Protein AF-A0A074IS77-F1 (afdb_monomer_lite)

Secondary structure (DSSP, 8-state):
-TTSTTEEEETTEEEEEE--S-TTS-----EEEEEETTEEEEE----TT-TTS-GGG----SS-TT-B-TTTSSS-TT-EEEEEEEETTSPPS-SSHHHHHHHHHHHH----BBTTSPBPEEEEEES-HHHHHHHTTS--SSEEEEEEEEE-----TTTTT-EEEEEEEEEEEE--TT--EE-HHHHHHHHHHHHHHHHHTTPPPPEE-HHHIIIIIHHHHHHHHHH----SEEEES---HHHHHHHHHTSTTHHHHT-TT--EEEEEEEE-TTS-EEEEEEE-

Sequence (284 aa):
MHSDPRFVDDNGTYYYRVAMTDEENARGIDGYYKWVDGKWKLYNGTANDDPELDPDFHKPAGNDEYMYDDNASSVKLYSENVVGTGKAGEALPFQNVDEFKDYVINNLAPKFIDNAGWDCNVTWEIEDVDNFNASKGSAWARDYVITANLKSGVDDKKYSDVEFGYVKFVYHVEPTENSDYVEVDSAKAAFNEINAQRTAAGLPALTWSDDLYNSTTLPHAKDISHTYNSDGIVYRRESDGSVVANKWLSSGIRELLMSPDATQAAVACVVAGDGTYYWTLNYQ

pLDDT: mean 78.06, std 18.24, range [33.25, 98.38]

Foldseek 3Di:
DVPDPQWDDDPNKIKGWAAPDDPPDDDPWTWMWTCDPNDTDIDTDDHPPPPVPDPVNPDDDPDDQFQWDPPPWPADLPDAAALEEAAFFAAACALDFVSVVVSSCVRRVTFTAGNVGDGWDWDKDWPCVPQSNVDNRGHFQAKTKMKIWTADPDPPPVGRGRTNHIGIYIHGYHFDLPNKDWPQVQQVQLLVLLQVVLVVVVAHRAAEDPCCVVVPFAVVQSCCLPPVPPPAAKDKQDSHSNVSSVVCCVDPNVCVSNPNPWHHKGKIWIQTSHRMIMIHMDTD

InterPro domains:
  IPR014044 CAP domain [PF00188] (192-283)
  IPR035940 CAP superfamily [G3DSA:3.40.33.10] (121-283)
  IPR035940 CAP superfamily [SSF55797] (188-283)

Radius of gyration: 26.55 Å; chains: 1; bounding box: 55×34×72 Å

Structure (mmCIF, N/CA/C/O backbone):
data_AF-A0A074IS77-F1
#
_entry.id   AF-A0A074IS77-F1
#
loop_
_atom_site.group_PDB
_atom_site.id
_atom_site.type_symbol
_atom_site.label_atom_id
_atom_site.label_alt_id
_atom_site.label_comp_id
_atom_site.label_asym_id
_atom_site.label_entity_id
_atom_site.label_seq_id
_atom_site.pdbx_PDB_ins_code
_atom_site.Cartn_x
_atom_site.Cartn_y
_atom_site.Cartn_z
_atom_site.occupancy
_atom_site.B_iso_or_equiv
_atom_site.auth_seq_id
_atom_site.auth_comp_id
_atom_site.auth_asym_id
_atom_site.auth_atom_id
_atom_site.pdbx_PDB_model_num
ATOM 1 N N . MET A 1 1 ? -21.564 -3.212 -34.474 1.00 58.31 1 MET A N 1
ATOM 2 C CA . MET A 1 1 ? -20.282 -2.659 -33.997 1.00 58.31 1 MET A CA 1
ATOM 3 C C . MET A 1 1 ? -19.683 -1.734 -35.048 1.00 58.31 1 MET A C 1
ATOM 5 O O . MET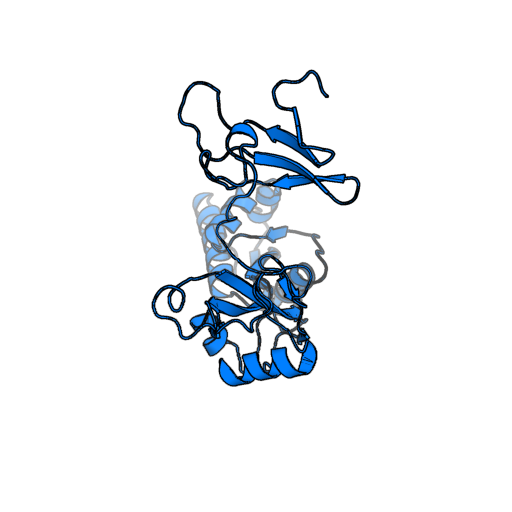 A 1 1 ? -19.730 -0.546 -34.812 1.00 58.31 1 MET A O 1
ATOM 9 N N . HIS A 1 2 ? -19.291 -2.219 -36.236 1.00 61.91 2 HIS A N 1
ATOM 10 C CA . HIS A 1 2 ? -18.739 -1.384 -37.329 1.00 61.91 2 HIS A CA 1
ATOM 11 C C . HIS A 1 2 ? -19.617 -0.217 -37.826 1.00 61.91 2 HIS A C 1
ATOM 13 O O . HIS A 1 2 ? -19.121 0.677 -38.494 1.00 61.91 2 HIS A O 1
ATOM 19 N N . SER A 1 3 ? -20.920 -0.227 -37.543 1.00 63.69 3 SER A N 1
ATOM 20 C CA . SER A 1 3 ? -21.858 0.844 -37.905 1.00 63.69 3 SER A CA 1
ATOM 21 C C . SER A 1 3 ? -22.082 1.875 -36.791 1.00 63.69 3 SER A C 1
ATOM 23 O O . SER A 1 3 ? -22.866 2.799 -36.983 1.00 63.69 3 SER A O 1
ATOM 25 N N . ASP A 1 4 ? -21.493 1.672 -35.608 1.00 61.47 4 ASP A N 1
ATOM 26 C CA . ASP A 1 4 ? -21.565 2.622 -34.497 1.00 61.47 4 ASP A CA 1
ATOM 27 C C . ASP A 1 4 ? -20.475 3.686 -34.702 1.00 61.47 4 ASP A C 1
ATOM 29 O O . ASP A 1 4 ? -19.315 3.310 -34.858 1.00 61.47 4 ASP A O 1
ATOM 33 N N . PRO A 1 5 ? -20.800 4.991 -34.700 1.00 60.41 5 PRO A N 1
ATOM 34 C CA . PRO A 1 5 ? -19.819 6.052 -34.944 1.00 60.41 5 PRO A CA 1
ATOM 35 C C . PRO A 1 5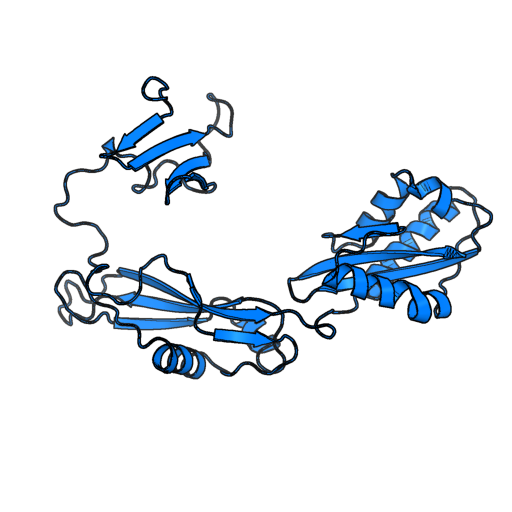 ? -18.706 6.127 -33.884 1.00 60.41 5 PRO A C 1
ATOM 37 O O . PRO A 1 5 ? -17.705 6.804 -34.098 1.00 60.41 5 PRO A O 1
ATOM 40 N N . ARG A 1 6 ? -18.858 5.441 -32.744 1.00 63.16 6 ARG A N 1
ATOM 41 C CA . ARG A 1 6 ? -17.826 5.335 -31.699 1.00 63.16 6 ARG A CA 1
ATOM 42 C C . ARG A 1 6 ? -16.811 4.228 -31.963 1.00 63.16 6 ARG A C 1
ATOM 44 O O . ARG A 1 6 ? -15.796 4.165 -31.271 1.00 63.16 6 ARG A O 1
ATOM 51 N N . PHE A 1 7 ? -17.100 3.330 -32.898 1.00 60.94 7 PHE A N 1
ATOM 52 C CA . PHE A 1 7 ? -16.223 2.227 -33.245 1.00 60.94 7 PHE A CA 1
ATOM 53 C C . PHE A 1 7 ? -15.261 2.639 -34.362 1.00 60.94 7 PHE A C 1
ATOM 55 O O . PHE A 1 7 ? -15.686 3.149 -35.397 1.00 60.94 7 PHE A O 1
ATOM 62 N N . VAL A 1 8 ? -13.974 2.363 -34.162 1.00 63.72 8 VAL A N 1
ATOM 63 C CA . VAL A 1 8 ? -12.908 2.659 -35.123 1.00 63.72 8 VAL A CA 1
ATOM 64 C C . VAL A 1 8 ? -12.143 1.372 -35.426 1.00 63.72 8 VAL A C 1
ATOM 66 O O . VAL A 1 8 ? -11.734 0.657 -34.510 1.00 63.72 8 VAL A O 1
ATOM 69 N N . ASP A 1 9 ? -11.981 1.078 -36.715 1.00 65.19 9 ASP A N 1
ATOM 70 C CA . ASP A 1 9 ? -11.144 -0.007 -37.234 1.00 65.19 9 ASP A CA 1
ATOM 71 C C . ASP A 1 9 ? -9.922 0.615 -37.903 1.00 65.19 9 ASP A C 1
ATOM 73 O O . ASP A 1 9 ? -10.025 1.181 -38.992 1.00 65.19 9 ASP A O 1
ATOM 77 N N . ASP A 1 10 ? -8.787 0.540 -37.218 1.00 57.59 10 ASP A N 1
ATOM 78 C CA . ASP A 1 10 ? -7.495 0.965 -37.735 1.00 57.59 10 ASP A CA 1
ATOM 79 C C . ASP A 1 10 ? -6.688 -0.275 -38.124 1.00 57.59 10 ASP A C 1
ATOM 81 O O . ASP A 1 10 ? -5.962 -0.867 -37.322 1.00 57.59 10 ASP A O 1
ATOM 85 N N . ASN A 1 11 ? -6.894 -0.716 -39.366 1.00 60.59 11 ASN A N 1
ATOM 86 C CA . ASN A 1 11 ? -6.153 -1.809 -39.995 1.00 60.59 11 ASN A CA 1
ATOM 87 C C . ASN A 1 11 ? -6.050 -3.088 -39.134 1.00 60.59 11 ASN A C 1
ATOM 89 O O . ASN A 1 11 ? -4.995 -3.722 -39.067 1.00 60.59 11 ASN A O 1
ATOM 93 N N . GLY A 1 12 ? -7.153 -3.499 -38.495 1.00 62.00 12 GLY A N 1
ATOM 94 C CA . GLY A 1 12 ? -7.203 -4.699 -37.648 1.00 62.00 12 GLY A CA 1
ATOM 95 C C . GLY A 1 12 ? -6.959 -4.442 -36.159 1.00 62.00 12 GLY A C 1
ATOM 96 O O . GLY A 1 12 ? -7.062 -5.377 -35.361 1.00 62.00 12 GLY A O 1
ATOM 97 N N . THR A 1 13 ? -6.705 -3.189 -35.775 1.00 53.00 13 THR A N 1
ATOM 98 C CA . THR A 1 13 ? -6.760 -2.732 -34.385 1.00 53.00 13 THR A CA 1
ATOM 99 C C . THR A 1 13 ? -8.093 -2.041 -34.137 1.00 53.00 13 THR A C 1
ATOM 101 O O . THR A 1 13 ? -8.441 -1.059 -34.789 1.00 53.00 13 THR A O 1
ATOM 104 N N . TYR A 1 14 ? -8.859 -2.571 -33.186 1.00 67.06 14 TYR A N 1
ATOM 105 C CA . TYR A 1 14 ? -10.217 -2.111 -32.928 1.00 67.06 14 TYR A CA 1
ATOM 106 C C . TYR A 1 14 ? -10.284 -1.238 -31.677 1.00 67.06 14 TYR A C 1
ATOM 108 O O . TYR A 1 14 ? -9.799 -1.628 -30.608 1.00 67.06 14 TYR A O 1
ATOM 116 N N . TYR A 1 15 ? -10.963 -0.100 -31.804 1.00 61.56 15 TYR A N 1
ATOM 117 C CA . TYR A 1 15 ? -11.211 0.850 -30.723 1.00 61.56 15 TYR A CA 1
ATOM 118 C C . TYR A 1 15 ? -12.710 1.115 -30.573 1.00 61.56 15 TYR A C 1
ATOM 120 O O . TYR A 1 15 ? -13.466 1.099 -31.547 1.00 61.56 15 TYR A O 1
ATOM 128 N N . TYR A 1 16 ? -13.147 1.376 -29.343 1.00 63.72 16 TYR A N 1
ATOM 129 C CA . TYR A 1 16 ? -14.521 1.754 -29.036 1.00 63.72 16 TYR A CA 1
ATOM 130 C C . TYR A 1 16 ? -14.546 2.910 -28.040 1.00 63.72 16 TYR A C 1
ATOM 132 O O . TYR A 1 16 ? -14.215 2.740 -26.865 1.00 63.72 16 TYR A O 1
ATOM 140 N N . ARG A 1 17 ? -14.935 4.092 -28.513 1.00 64.75 17 ARG A N 1
ATOM 141 C CA . ARG A 1 17 ? -14.952 5.327 -27.722 1.00 64.75 17 ARG A CA 1
ATOM 142 C C . ARG A 1 17 ? -16.098 5.308 -26.703 1.00 64.75 17 ARG A C 1
ATOM 144 O O . ARG A 1 17 ? -17.222 4.917 -27.027 1.00 64.75 17 ARG A O 1
ATOM 151 N N . VAL A 1 18 ? -15.824 5.737 -25.473 1.00 58.31 18 VAL A N 1
ATOM 152 C CA . VAL A 1 18 ? -16.794 5.837 -24.374 1.00 58.31 18 VAL A CA 1
ATOM 153 C C . VAL A 1 18 ? -16.846 7.290 -23.921 1.00 58.31 18 VAL A C 1
ATOM 155 O O . VAL A 1 18 ? -15.971 7.750 -23.196 1.00 58.31 18 VAL A O 1
ATOM 158 N N . ALA A 1 19 ? -17.888 8.004 -24.343 1.00 54.66 19 ALA A N 1
ATOM 159 C CA . ALA A 1 19 ? -18.155 9.339 -23.825 1.00 54.66 19 ALA A CA 1
ATOM 160 C C . ALA A 1 19 ? -18.481 9.234 -22.328 1.00 54.66 19 ALA A C 1
ATOM 162 O O . ALA A 1 19 ? -19.433 8.538 -21.956 1.00 54.66 19 ALA A O 1
ATOM 163 N N . MET A 1 20 ? -17.674 9.869 -21.477 1.00 46.69 20 MET A N 1
ATOM 164 C CA . MET A 1 20 ? -17.885 9.877 -20.020 1.00 46.69 20 MET A CA 1
ATOM 165 C C . MET A 1 20 ? -18.568 11.169 -19.540 1.00 46.69 20 MET A C 1
ATOM 167 O O . MET A 1 20 ? -18.993 11.233 -18.385 1.00 46.69 20 MET A O 1
ATOM 171 N N . THR A 1 21 ? -18.750 12.166 -20.414 1.00 45.06 21 THR A N 1
ATOM 172 C CA . THR A 1 21 ? -19.480 13.413 -20.127 1.00 45.06 21 THR A CA 1
ATOM 173 C C . THR A 1 21 ? -20.408 13.839 -21.275 1.00 45.06 21 THR A C 1
ATOM 175 O O . THR A 1 21 ? -20.191 13.498 -22.436 1.00 45.06 21 THR A O 1
ATOM 178 N N . ASP A 1 22 ? -21.494 14.541 -20.915 1.00 40.84 22 ASP A N 1
ATOM 179 C CA . ASP A 1 22 ? -22.554 15.017 -21.819 1.00 40.84 22 ASP A CA 1
ATOM 180 C C . ASP A 1 22 ? -22.003 15.822 -23.013 1.00 40.84 22 ASP A C 1
ATOM 182 O O . ASP A 1 22 ? -21.187 16.730 -22.845 1.00 40.84 22 ASP A O 1
ATOM 186 N N . GLU A 1 23 ? -22.533 15.530 -24.208 1.00 45.59 23 GLU A N 1
ATOM 187 C CA . GLU A 1 23 ? -22.068 15.977 -25.538 1.00 45.59 23 GLU A CA 1
ATOM 188 C C . GLU A 1 23 ? -21.926 17.504 -25.738 1.00 45.59 23 GLU A C 1
ATOM 190 O O . GLU A 1 23 ? -21.322 17.934 -26.722 1.00 45.59 23 GLU A O 1
ATOM 195 N N . GLU A 1 24 ? -22.448 18.342 -24.839 1.00 43.16 24 GLU A N 1
ATOM 196 C CA . GLU A 1 24 ? -22.528 19.796 -25.039 1.00 43.16 24 GLU A CA 1
ATOM 197 C C . GLU A 1 24 ? -21.519 20.640 -24.241 1.00 43.16 24 GLU A C 1
ATOM 199 O O . GLU A 1 24 ? -21.325 21.805 -24.591 1.00 43.16 24 GLU A O 1
ATOM 204 N N . ASN A 1 25 ? -20.831 20.116 -23.217 1.00 40.44 25 ASN A N 1
ATOM 205 C CA . ASN A 1 25 ? -19.935 20.939 -22.387 1.00 40.44 25 ASN A CA 1
ATOM 206 C C . ASN A 1 25 ? -18.567 20.285 -22.135 1.00 40.44 25 ASN A C 1
ATOM 208 O O . ASN A 1 25 ? -18.452 19.342 -21.367 1.00 40.44 25 ASN A O 1
ATOM 212 N N . ALA A 1 26 ? -17.530 20.891 -22.725 1.00 39.59 26 ALA A N 1
ATOM 213 C CA . ALA A 1 26 ? -16.101 20.680 -22.471 1.00 39.59 26 ALA A CA 1
ATOM 214 C C . ALA A 1 26 ? -15.593 19.225 -22.594 1.00 39.59 26 ALA A C 1
ATOM 216 O O . ALA A 1 26 ? -15.657 18.421 -21.672 1.00 39.59 26 ALA A O 1
ATOM 217 N N . ARG A 1 27 ? -14.973 18.969 -23.752 1.00 43.34 27 ARG A N 1
ATOM 218 C CA . ARG A 1 27 ? -14.177 17.801 -24.163 1.00 43.34 27 ARG A CA 1
ATOM 219 C C . ARG A 1 27 ? -13.050 17.437 -23.177 1.00 43.34 27 ARG A C 1
ATOM 221 O O . ARG A 1 27 ? -11.876 17.655 -23.476 1.00 43.34 27 ARG A O 1
ATOM 228 N N . GLY A 1 28 ? -13.388 16.884 -22.020 1.00 39.44 28 GLY A N 1
ATOM 229 C CA . GLY A 1 28 ? -12.438 16.404 -21.021 1.00 39.44 28 GLY A CA 1
ATOM 230 C C . GLY A 1 28 ? -12.461 14.885 -20.906 1.00 39.44 28 GLY A C 1
ATOM 231 O O . GLY A 1 28 ? -13.456 14.340 -20.451 1.00 39.44 28 GLY A O 1
ATOM 232 N N . ILE A 1 29 ? -11.334 14.255 -21.254 1.00 46.69 29 ILE A N 1
ATOM 233 C CA . ILE A 1 29 ? -10.920 12.910 -20.825 1.00 46.69 29 ILE A CA 1
ATOM 234 C C . ILE A 1 29 ? -11.991 11.833 -21.067 1.00 46.69 29 ILE A C 1
ATOM 236 O O . ILE A 1 29 ? -12.596 11.308 -20.130 1.00 46.69 29 ILE A O 1
ATOM 240 N N . ASP A 1 30 ? -12.211 11.478 -22.331 1.00 49.31 30 ASP A N 1
ATOM 241 C CA . ASP A 1 30 ? -13.060 10.334 -22.657 1.00 49.31 30 ASP A CA 1
ATOM 242 C C . ASP A 1 30 ? -12.280 9.022 -22.525 1.00 49.31 30 ASP A C 1
ATOM 244 O O . ASP A 1 30 ? -11.109 8.913 -22.898 1.00 49.31 30 ASP A O 1
ATOM 248 N N . GLY A 1 31 ? -12.941 8.012 -21.963 1.00 51.88 31 GLY A N 1
ATOM 249 C CA . GLY A 1 31 ? -12.406 6.659 -21.909 1.00 51.88 31 GLY A CA 1
ATOM 250 C C . GLY A 1 31 ? -12.591 5.947 -23.246 1.00 51.88 31 GLY A C 1
ATOM 251 O O . GLY A 1 31 ? -13.496 6.258 -24.019 1.00 51.88 31 GLY A O 1
ATOM 252 N N . TYR A 1 32 ? -11.783 4.938 -23.539 1.00 57.19 32 TYR A N 1
ATOM 253 C CA . TYR A 1 32 ? -12.016 4.072 -24.693 1.00 57.19 32 TYR A CA 1
ATOM 254 C C . TYR A 1 32 ? -11.647 2.625 -24.394 1.00 57.19 32 TYR A C 1
ATOM 256 O O . TYR A 1 32 ? -10.755 2.330 -23.601 1.00 57.19 32 TYR A O 1
ATOM 264 N N . TYR A 1 33 ? -12.344 1.695 -25.042 1.00 57.09 33 TYR A N 1
ATOM 265 C CA . TYR A 1 33 ? -11.963 0.293 -25.044 1.00 57.09 33 TYR A CA 1
ATOM 266 C C . TYR A 1 33 ? -11.058 0.004 -26.243 1.00 57.09 33 TYR A C 1
ATOM 268 O O . TYR A 1 33 ? -11.414 0.329 -27.375 1.00 57.09 33 TYR A O 1
ATOM 276 N N . LYS A 1 34 ? -9.917 -0.652 -26.013 1.00 62.75 34 LYS A N 1
ATOM 277 C CA . LYS A 1 34 ? -9.025 -1.177 -27.061 1.00 62.75 34 LYS A CA 1
ATOM 278 C C . LYS A 1 34 ? -9.059 -2.699 -27.061 1.00 62.75 34 LYS A C 1
ATOM 280 O O . LYS A 1 34 ? -9.039 -3.321 -25.994 1.00 62.75 34 LYS A O 1
ATOM 285 N N . TRP A 1 35 ? -9.109 -3.303 -28.244 1.00 59.06 35 TRP A N 1
ATOM 286 C CA . TRP A 1 35 ? -9.005 -4.751 -28.387 1.00 59.06 35 TRP A CA 1
ATOM 287 C C . TRP A 1 35 ? -7.536 -5.176 -28.338 1.00 59.06 35 TRP A C 1
ATOM 289 O O . TRP A 1 35 ? -6.771 -4.906 -29.260 1.00 59.06 35 TRP A O 1
ATOM 299 N N . VAL A 1 36 ? -7.141 -5.831 -27.247 1.00 57.69 36 VAL A N 1
ATOM 300 C CA . VAL A 1 36 ? -5.762 -6.271 -26.997 1.00 57.69 36 VAL A CA 1
ATOM 301 C C . VAL A 1 36 ? -5.804 -7.699 -26.460 1.00 57.69 36 VAL A C 1
ATOM 303 O O . VAL A 1 36 ? -6.550 -7.991 -25.525 1.00 57.69 36 VAL A O 1
ATOM 306 N N . ASP A 1 37 ? -5.016 -8.598 -27.049 1.00 63.91 37 ASP A N 1
ATOM 307 C CA . ASP A 1 37 ? -4.923 -10.015 -26.654 1.00 63.91 37 ASP A CA 1
ATOM 308 C C . ASP A 1 37 ? -6.269 -10.767 -26.664 1.00 63.91 37 ASP A C 1
ATOM 310 O O . ASP A 1 37 ? -6.550 -11.591 -25.793 1.00 63.91 37 ASP A O 1
ATOM 314 N N . GLY A 1 38 ? -7.146 -10.463 -27.626 1.00 60.09 38 GLY A N 1
ATOM 315 C CA . GLY A 1 38 ? -8.442 -11.138 -27.755 1.00 60.09 38 GLY A CA 1
ATOM 316 C C . GLY A 1 38 ? -9.505 -10.703 -26.736 1.00 60.09 38 GLY A C 1
ATOM 317 O O . GLY A 1 38 ? -10.488 -11.422 -26.548 1.00 60.09 38 GLY A O 1
ATOM 318 N N . LYS A 1 39 ? -9.326 -9.554 -26.070 1.00 61.84 39 LYS A N 1
ATOM 319 C CA . LYS A 1 39 ? -10.310 -8.958 -25.150 1.00 61.84 39 LYS A CA 1
ATOM 320 C C . LYS A 1 39 ? -10.317 -7.427 -25.218 1.00 61.84 39 LYS A C 1
ATOM 322 O O . LYS A 1 39 ? -9.321 -6.806 -25.576 1.00 61.84 39 LYS A O 1
ATOM 327 N N . TRP A 1 40 ? -11.436 -6.815 -24.832 1.00 58.44 40 TRP A N 1
ATOM 328 C CA . TRP A 1 40 ? -11.561 -5.360 -24.691 1.00 58.44 40 TRP A CA 1
ATOM 329 C C . TRP A 1 40 ? -10.985 -4.902 -23.346 1.00 58.44 40 TRP A C 1
ATOM 331 O O . TRP A 1 40 ? -11.389 -5.410 -22.300 1.00 58.44 40 TRP A O 1
ATOM 341 N N . LYS A 1 41 ? -10.057 -3.942 -23.366 1.00 55.50 41 LYS A N 1
ATOM 342 C CA . LYS A 1 41 ? -9.476 -3.297 -22.174 1.00 55.50 41 LYS A CA 1
ATOM 343 C C . LYS A 1 41 ? -9.873 -1.817 -22.155 1.00 55.50 41 LYS A C 1
ATOM 345 O O . LYS A 1 41 ? -9.771 -1.177 -23.195 1.00 55.50 41 LYS A O 1
ATOM 350 N N . LEU A 1 42 ? -10.347 -1.308 -21.014 1.00 55.34 42 LEU A N 1
ATOM 351 C CA . LEU A 1 42 ? -10.728 0.100 -20.829 1.00 55.34 42 LEU A CA 1
ATOM 352 C C . LEU A 1 42 ? -9.494 0.943 -20.498 1.00 55.34 42 LEU A C 1
ATOM 354 O O . LEU A 1 42 ? -8.760 0.606 -19.572 1.00 55.34 42 LEU A O 1
ATOM 358 N N . TYR A 1 43 ? -9.325 2.048 -21.209 1.00 51.56 43 TYR A N 1
ATOM 359 C CA . TYR A 1 43 ? -8.304 3.061 -20.982 1.00 51.56 43 TYR A CA 1
ATOM 360 C C . TYR A 1 43 ? -9.014 4.381 -20.671 1.00 51.56 43 TYR A C 1
ATOM 362 O O . TYR A 1 43 ? -9.853 4.817 -21.453 1.00 51.56 43 TYR A O 1
ATOM 370 N N . ASN A 1 44 ? -8.716 4.993 -19.522 1.00 47.75 44 ASN A N 1
ATOM 371 C CA . ASN A 1 44 ? -9.248 6.294 -19.100 1.00 47.75 44 ASN A CA 1
ATOM 372 C C . ASN A 1 44 ? -8.068 7.235 -18.820 1.00 47.75 44 ASN A C 1
ATOM 374 O O . ASN A 1 44 ? -7.075 6.771 -18.261 1.00 47.75 44 ASN A O 1
ATOM 378 N N . GLY A 1 45 ? -8.200 8.537 -19.102 1.00 45.00 45 GLY A N 1
ATOM 379 C CA . GLY A 1 45 ? -7.263 9.535 -18.559 1.00 45.00 45 GLY A CA 1
ATOM 380 C C . GLY A 1 45 ? -6.506 10.438 -19.537 1.00 45.00 45 GLY A C 1
ATOM 381 O O . GLY A 1 45 ? -5.639 11.166 -19.068 1.00 45.00 45 GLY A O 1
ATOM 382 N N . THR A 1 46 ? -6.803 10.442 -20.839 1.00 44.56 46 THR A N 1
ATOM 383 C CA . THR A 1 46 ? -5.940 11.112 -21.833 1.00 44.56 46 THR A CA 1
ATOM 384 C C . THR A 1 46 ? -6.605 12.322 -22.512 1.00 44.56 46 THR A C 1
ATOM 386 O O . THR A 1 46 ? -7.832 12.409 -22.589 1.00 44.56 46 THR A O 1
ATOM 389 N N . ALA A 1 47 ? -5.800 13.298 -22.950 1.00 42.75 47 ALA A N 1
ATOM 390 C CA . ALA A 1 47 ? -6.258 14.527 -23.601 1.00 42.75 47 ALA A CA 1
ATOM 391 C C . ALA A 1 47 ? -6.826 14.261 -25.010 1.00 42.75 47 ALA A C 1
ATOM 393 O O . ALA A 1 47 ? -6.401 13.344 -25.701 1.00 42.75 47 ALA A O 1
ATOM 394 N N . ASN A 1 48 ? -7.803 15.064 -25.443 1.00 42.19 48 ASN A N 1
ATOM 395 C CA . ASN A 1 48 ? -8.532 14.843 -26.704 1.00 42.19 48 ASN A CA 1
ATOM 396 C C . ASN A 1 48 ? -7.741 15.184 -27.977 1.00 42.19 48 ASN A C 1
ATOM 398 O O . ASN A 1 48 ? -8.202 14.901 -29.079 1.00 42.19 48 ASN A O 1
ATOM 402 N N . ASP A 1 49 ? -6.600 15.840 -27.827 1.00 46.44 49 ASP A N 1
ATOM 403 C CA . ASP A 1 49 ? -5.655 16.204 -28.879 1.00 46.44 49 ASP A CA 1
ATOM 404 C C . ASP A 1 49 ? -4.387 15.348 -28.838 1.00 46.44 49 ASP A C 1
ATOM 406 O O . ASP A 1 49 ? -3.412 15.670 -29.515 1.00 46.44 49 ASP A O 1
ATOM 410 N N . ASP A 1 50 ? -4.404 14.260 -28.065 1.00 46.50 50 ASP A N 1
ATOM 411 C CA . ASP A 1 50 ? -3.304 13.314 -28.040 1.00 46.50 50 ASP A CA 1
ATOM 412 C C . ASP A 1 50 ? -3.162 12.651 -29.428 1.00 46.50 50 ASP A C 1
ATOM 414 O O . ASP A 1 50 ? -4.099 11.992 -29.904 1.00 46.50 50 ASP A O 1
ATOM 418 N N . PRO A 1 51 ? -2.013 12.830 -30.105 1.00 38.56 51 PRO A N 1
ATOM 419 C CA . PRO A 1 51 ? -1.757 12.265 -31.427 1.00 38.56 51 PRO A CA 1
ATOM 420 C C . PRO A 1 51 ? -1.757 10.726 -31.452 1.00 38.56 51 PRO A C 1
ATOM 422 O O . PRO A 1 51 ? -1.794 10.145 -32.537 1.00 38.56 51 PRO A O 1
ATOM 425 N N . GLU A 1 52 ? -1.770 10.058 -30.294 1.00 43.91 52 GLU A N 1
ATOM 426 C CA . GLU A 1 52 ? -1.963 8.610 -30.159 1.00 43.91 52 GLU A CA 1
ATOM 427 C C . GLU A 1 52 ? -3.437 8.168 -30.376 1.00 43.91 52 GLU A C 1
ATOM 429 O O . GLU A 1 52 ? -3.711 6.971 -30.480 1.00 43.91 52 GLU A O 1
ATOM 434 N N . LEU A 1 53 ? -4.402 9.106 -30.454 1.00 46.31 53 LEU A N 1
ATOM 435 C CA . LEU A 1 53 ? -5.851 8.823 -30.367 1.00 46.31 53 LEU A CA 1
ATOM 436 C C . LEU A 1 53 ? -6.701 9.137 -31.619 1.00 46.31 53 LEU A C 1
ATOM 438 O O . LEU A 1 53 ? -7.859 8.693 -31.679 1.00 46.31 53 LEU A O 1
ATOM 442 N N . ASP A 1 54 ? -6.186 9.872 -32.613 1.00 44.50 54 ASP A N 1
ATOM 443 C CA . ASP A 1 54 ? -6.940 10.210 -33.833 1.00 44.50 54 ASP A CA 1
ATOM 444 C C . ASP A 1 54 ? -6.268 9.698 -35.125 1.00 44.50 54 ASP A C 1
ATOM 446 O O . ASP A 1 54 ? -5.298 10.293 -35.608 1.00 44.50 54 ASP A O 1
ATOM 450 N N . PRO A 1 55 ? -6.811 8.629 -35.741 1.00 42.44 55 PRO A N 1
ATOM 451 C CA . PRO A 1 55 ? -6.254 8.076 -36.966 1.00 42.44 55 PRO A CA 1
ATOM 452 C C . PRO A 1 55 ? -6.369 8.991 -38.192 1.00 42.44 55 PRO A C 1
ATOM 454 O O . PRO A 1 55 ? -5.638 8.773 -39.159 1.00 42.44 55 PRO A O 1
ATOM 457 N N . ASP A 1 56 ? -7.188 10.051 -38.160 1.00 40.16 56 ASP A N 1
ATOM 458 C CA . ASP A 1 56 ? -7.208 11.069 -39.225 1.00 40.16 56 ASP A CA 1
ATOM 459 C C . ASP A 1 56 ? -5.962 11.986 -39.197 1.00 40.16 56 ASP A C 1
ATOM 461 O O . ASP A 1 56 ? -5.670 12.673 -40.184 1.00 40.16 56 ASP A O 1
ATOM 465 N N . PHE A 1 57 ? -5.184 11.977 -38.106 1.00 38.28 57 PHE A N 1
ATOM 466 C CA . PHE A 1 57 ? -3.925 12.723 -37.978 1.00 38.28 57 PHE A CA 1
ATOM 467 C C . PHE A 1 57 ? -2.673 11.892 -38.279 1.00 38.28 57 PHE A C 1
ATOM 469 O O . PHE A 1 57 ? -1.581 12.458 -38.401 1.00 38.28 57 PHE A O 1
ATOM 476 N N . HIS A 1 58 ? -2.810 10.583 -38.512 1.00 38.78 58 HIS A N 1
ATOM 477 C CA . HIS A 1 58 ? -1.725 9.750 -39.023 1.00 38.78 58 HIS A CA 1
ATOM 478 C C . HIS A 1 58 ? -1.477 10.045 -40.508 1.00 38.78 58 HIS A C 1
ATOM 480 O O . HIS A 1 58 ? -1.874 9.308 -41.414 1.00 38.78 58 HIS A O 1
ATOM 486 N N . LYS A 1 59 ? -0.758 11.136 -40.794 1.00 33.25 59 LYS A N 1
ATOM 487 C CA . LYS A 1 59 ? -0.030 11.212 -42.063 1.00 33.25 59 LYS A CA 1
ATOM 488 C C . LYS A 1 59 ? 0.986 10.063 -42.108 1.00 33.25 59 LYS A C 1
ATOM 490 O O . LYS A 1 59 ? 1.631 9.791 -41.098 1.00 33.25 59 LYS A O 1
ATOM 495 N N . PRO A 1 60 ? 1.151 9.404 -43.268 1.00 33.41 60 PRO A N 1
ATOM 496 C CA . PRO A 1 60 ? 2.056 8.272 -43.409 1.00 33.41 60 PRO A CA 1
ATOM 497 C C . PRO A 1 60 ? 3.467 8.683 -42.989 1.00 33.41 60 PRO A C 1
ATOM 499 O O . PRO A 1 60 ? 3.945 9.739 -43.409 1.00 33.41 60 PRO A O 1
ATOM 502 N N . ALA A 1 61 ? 4.086 7.842 -42.157 1.00 39.00 61 ALA A N 1
ATOM 503 C CA . ALA A 1 61 ? 5.380 8.045 -41.523 1.00 39.00 61 ALA A CA 1
ATOM 504 C C . ALA A 1 61 ? 6.460 8.486 -42.524 1.00 39.00 61 ALA A C 1
ATOM 506 O O . ALA A 1 61 ? 7.111 7.685 -43.195 1.00 39.00 61 ALA A O 1
ATOM 507 N N . GLY A 1 62 ? 6.652 9.795 -42.611 1.00 36.22 62 GLY A N 1
ATOM 508 C CA . GLY A 1 62 ? 7.943 10.394 -42.882 1.00 36.22 62 GLY A CA 1
ATOM 509 C C . GLY A 1 62 ? 8.372 11.051 -41.581 1.00 36.22 62 GLY A C 1
ATOM 510 O O . GLY A 1 62 ? 7.964 12.181 -41.340 1.00 36.22 62 GLY A O 1
ATOM 511 N N . ASN A 1 63 ? 9.160 10.330 -40.779 1.00 41.12 63 ASN A N 1
ATOM 512 C CA . ASN A 1 63 ? 9.581 10.662 -39.410 1.00 41.12 63 ASN A CA 1
ATOM 513 C C . ASN A 1 63 ? 8.461 10.499 -38.372 1.00 41.12 63 ASN A C 1
ATOM 515 O O . ASN A 1 63 ? 7.678 11.418 -38.143 1.00 41.12 63 ASN A O 1
ATOM 519 N N . ASP A 1 64 ? 8.402 9.332 -37.736 1.00 41.03 64 ASP A N 1
ATOM 520 C CA . ASP A 1 64 ? 7.788 9.214 -36.420 1.00 41.03 64 ASP A CA 1
ATOM 521 C C . ASP A 1 64 ? 8.691 9.898 -35.377 1.00 41.03 64 ASP A C 1
ATOM 523 O O . ASP A 1 64 ? 9.916 9.934 -35.479 1.00 41.03 64 ASP A O 1
ATOM 527 N N . GLU A 1 65 ? 8.058 10.540 -34.407 1.00 43.19 65 GLU A N 1
ATOM 528 C CA . GLU A 1 65 ? 8.624 11.593 -33.560 1.00 43.19 65 GLU A CA 1
ATOM 529 C C . GLU A 1 65 ? 9.714 11.124 -32.574 1.00 43.19 65 GLU A C 1
ATOM 531 O O . GLU A 1 65 ? 10.389 11.961 -31.981 1.00 43.19 65 GLU A O 1
ATOM 536 N N . TYR A 1 66 ? 9.955 9.811 -32.433 1.00 50.56 66 TYR A N 1
ATOM 537 C CA . TYR A 1 66 ? 10.730 9.268 -31.304 1.00 50.56 66 TYR A CA 1
ATOM 538 C C . TYR A 1 66 ? 11.915 8.363 -31.644 1.00 50.56 66 TYR A C 1
ATOM 540 O O . TYR A 1 66 ? 12.652 8.006 -30.731 1.00 50.56 66 TYR A O 1
ATOM 548 N N . MET A 1 67 ? 12.155 8.028 -32.917 1.00 59.56 67 MET A N 1
ATOM 549 C CA . MET A 1 67 ? 13.397 7.389 -33.396 1.00 59.56 67 MET A CA 1
ATOM 550 C C . MET A 1 67 ? 13.899 6.151 -32.603 1.00 59.56 67 MET A C 1
ATOM 552 O O . MET A 1 67 ? 15.060 5.798 -32.761 1.00 59.56 67 MET A O 1
ATOM 556 N N . TYR A 1 68 ? 13.092 5.472 -31.777 1.00 58.72 68 TYR A N 1
ATOM 557 C CA . TYR A 1 68 ? 13.484 4.303 -30.971 1.00 58.72 68 TYR A CA 1
ATOM 558 C C . TYR A 1 68 ? 13.123 2.989 -31.670 1.00 58.72 68 TYR A C 1
ATOM 560 O O . TYR A 1 68 ? 11.960 2.807 -32.034 1.00 58.72 68 TYR A O 1
ATOM 568 N N . ASP A 1 69 ? 14.078 2.055 -31.790 1.00 65.94 69 ASP A N 1
ATOM 569 C CA . ASP A 1 69 ? 13.836 0.750 -32.417 1.00 65.94 69 ASP A CA 1
ATOM 570 C C . ASP A 1 69 ? 13.312 -0.239 -31.388 1.00 65.94 69 ASP A C 1
ATOM 572 O O . ASP A 1 69 ? 14.054 -0.857 -30.617 1.00 65.94 69 ASP A O 1
ATOM 576 N N . ASP A 1 70 ? 12.000 -0.418 -31.395 1.00 61.69 70 ASP A N 1
ATOM 577 C CA . ASP A 1 70 ? 11.340 -1.343 -30.500 1.00 61.69 70 ASP A CA 1
ATOM 578 C C . ASP A 1 70 ? 11.630 -2.818 -30.846 1.00 61.69 70 ASP A C 1
ATOM 580 O O . ASP A 1 70 ? 11.503 -3.675 -29.970 1.00 61.69 70 ASP A O 1
ATOM 584 N N . ASN A 1 71 ? 12.020 -3.146 -32.080 1.00 66.56 71 ASN A N 1
ATOM 585 C CA . ASN A 1 71 ? 12.308 -4.515 -32.515 1.00 66.56 71 ASN A CA 1
ATOM 586 C C . ASN A 1 71 ? 13.740 -4.939 -32.186 1.00 66.56 71 ASN A C 1
ATOM 588 O O . ASN A 1 71 ? 13.969 -6.103 -31.847 1.00 66.56 71 ASN A O 1
ATOM 592 N N . ALA A 1 72 ? 14.698 -4.018 -32.300 1.00 66.31 72 ALA A N 1
ATOM 593 C CA . ALA A 1 72 ? 16.095 -4.268 -31.952 1.00 66.31 72 ALA A CA 1
ATOM 594 C C . ALA A 1 72 ? 16.376 -4.095 -30.452 1.00 66.31 72 ALA A C 1
ATOM 596 O O . ALA A 1 72 ? 17.286 -4.741 -29.919 1.00 66.31 72 ALA A O 1
ATOM 597 N N . SER A 1 73 ? 15.602 -3.255 -29.761 1.00 66.19 73 SER A N 1
ATOM 598 C CA . SER A 1 73 ? 15.723 -3.075 -28.316 1.00 66.19 73 SER A CA 1
ATOM 599 C C . SER A 1 73 ? 15.151 -4.258 -27.539 1.00 66.19 73 SER A C 1
ATOM 601 O O . SER A 1 73 ? 14.153 -4.868 -27.918 1.00 66.19 73 SER A O 1
ATOM 603 N N . SER A 1 74 ? 15.765 -4.582 -26.399 1.00 72.19 74 SER A N 1
ATOM 604 C CA . SER A 1 74 ? 15.289 -5.687 -25.551 1.00 72.19 74 SER A CA 1
ATOM 605 C C . SER A 1 74 ? 14.147 -5.281 -24.613 1.00 72.19 74 SER A C 1
ATOM 607 O O . SER A 1 74 ? 13.609 -6.126 -23.903 1.00 72.19 74 SER A O 1
ATOM 609 N N . VAL A 1 75 ? 13.818 -3.990 -24.569 1.00 63.66 75 VAL A N 1
ATOM 610 C CA . VAL A 1 75 ? 12.795 -3.384 -23.712 1.00 63.66 75 VAL A CA 1
ATOM 611 C C . VAL A 1 75 ? 11.945 -2.418 -24.534 1.00 63.66 75 VAL A C 1
ATOM 613 O O . VAL A 1 75 ? 12.396 -1.896 -25.553 1.00 63.66 75 VAL A O 1
ATOM 616 N N . LYS A 1 76 ? 10.698 -2.185 -24.123 1.00 63.41 76 LYS A N 1
ATOM 617 C CA . LYS A 1 76 ? 9.767 -1.283 -24.823 1.00 63.41 76 LYS A CA 1
ATOM 618 C C . LYS A 1 76 ? 9.589 0.010 -24.017 1.00 63.41 76 LYS A C 1
ATOM 620 O O . LYS A 1 76 ? 9.500 -0.060 -22.792 1.00 63.41 76 LYS A O 1
ATOM 625 N N . LEU A 1 77 ? 9.463 1.157 -24.691 1.00 55.28 77 LEU A N 1
ATOM 626 C CA . LEU A 1 77 ? 9.275 2.495 -24.085 1.00 55.28 77 LEU A CA 1
ATOM 627 C C . LEU A 1 77 ? 8.075 2.601 -23.117 1.00 55.28 77 LEU A C 1
ATOM 629 O O . LEU A 1 77 ? 8.047 3.462 -22.254 1.00 55.28 77 LEU A O 1
ATOM 633 N N . TYR A 1 78 ? 7.113 1.680 -23.189 1.00 53.28 78 TYR A N 1
ATOM 634 C CA . TYR A 1 78 ? 5.943 1.651 -22.298 1.00 53.28 78 TYR A CA 1
ATOM 635 C C . TYR A 1 78 ? 5.803 0.324 -21.543 1.00 53.28 78 TYR A C 1
ATOM 637 O O . TYR A 1 78 ? 4.702 -0.099 -21.199 1.00 53.28 78 TYR A O 1
ATOM 645 N N . SER A 1 79 ? 6.920 -0.376 -21.329 1.00 54.22 79 SER A N 1
ATOM 646 C CA . SER A 1 79 ? 6.938 -1.610 -20.540 1.00 54.22 79 SER A CA 1
ATOM 647 C C . SER A 1 79 ? 7.316 -1.332 -19.090 1.00 54.22 79 SER A C 1
ATOM 649 O O . SER A 1 79 ? 8.326 -0.687 -18.810 1.00 54.22 79 SER A O 1
ATOM 651 N N . GLU A 1 80 ? 6.513 -1.859 -18.169 1.00 63.81 80 GLU A N 1
ATOM 652 C CA . GLU A 1 80 ? 6.882 -2.012 -16.765 1.00 63.81 80 GLU A CA 1
ATOM 653 C C . GLU A 1 80 ? 7.654 -3.325 -16.630 1.00 63.81 80 GLU A C 1
ATOM 655 O O . GLU A 1 80 ? 7.094 -4.420 -16.721 1.00 63.81 80 GLU A O 1
ATOM 660 N N . ASN A 1 81 ? 8.974 -3.219 -16.488 1.00 78.06 81 ASN A N 1
ATOM 661 C CA . ASN A 1 81 ? 9.850 -4.383 -16.453 1.00 78.06 81 ASN A CA 1
ATOM 662 C C . ASN A 1 81 ? 10.106 -4.788 -15.006 1.00 78.06 81 ASN A C 1
ATOM 664 O O . ASN A 1 81 ? 10.917 -4.162 -14.323 1.00 78.06 81 ASN A O 1
ATOM 668 N N . VAL A 1 82 ? 9.442 -5.844 -14.537 1.00 87.94 82 VAL A N 1
ATOM 669 C CA . VAL A 1 82 ? 9.719 -6.394 -13.205 1.00 87.94 82 VAL A CA 1
ATOM 670 C C . VAL A 1 82 ? 11.122 -7.004 -13.200 1.00 87.94 82 VAL A C 1
ATOM 672 O O . VAL A 1 82 ? 11.375 -8.018 -13.847 1.00 87.94 82 VAL A O 1
ATOM 675 N N . VAL A 1 83 ? 12.045 -6.360 -12.486 1.00 91.44 83 VAL A N 1
ATOM 676 C CA . VAL A 1 83 ? 13.461 -6.755 -12.390 1.00 91.44 83 VAL A CA 1
ATOM 677 C C . VAL A 1 83 ? 13.712 -7.704 -11.219 1.00 91.44 83 VAL A C 1
ATOM 679 O O . VAL A 1 83 ? 14.671 -8.472 -11.231 1.00 91.44 83 VAL A O 1
ATOM 682 N N . GLY A 1 84 ? 12.845 -7.687 -10.209 1.00 91.06 84 GLY A N 1
ATOM 683 C CA . GLY A 1 84 ? 12.964 -8.560 -9.052 1.00 91.06 84 GLY A CA 1
ATOM 684 C C . GLY A 1 84 ? 11.798 -8.408 -8.088 1.00 91.06 84 GLY A C 1
ATOM 685 O O . GLY A 1 84 ? 10.953 -7.526 -8.245 1.00 91.06 84 GLY A O 1
ATOM 686 N N . THR A 1 85 ? 11.777 -9.287 -7.090 1.00 93.69 85 THR A N 1
ATOM 687 C CA . THR A 1 85 ? 10.773 -9.300 -6.027 1.00 93.69 85 THR A CA 1
ATOM 688 C C . THR A 1 85 ? 11.442 -9.393 -4.656 1.00 93.69 85 THR A C 1
ATOM 690 O O . THR A 1 85 ? 12.379 -10.179 -4.498 1.00 93.69 85 THR A O 1
ATOM 693 N N . GLY A 1 86 ? 10.939 -8.667 -3.661 1.00 89.81 86 GLY A N 1
ATOM 694 C CA . GLY A 1 86 ? 11.373 -8.725 -2.262 1.00 89.81 86 GLY A CA 1
ATOM 695 C C . GLY A 1 86 ? 10.201 -8.868 -1.294 1.00 89.81 86 GLY A C 1
ATOM 696 O O . GLY A 1 86 ? 9.053 -8.995 -1.713 1.00 89.81 86 GLY A O 1
ATOM 697 N N . LYS A 1 87 ? 10.487 -8.834 0.009 1.00 87.50 87 LYS A N 1
ATOM 698 C CA . LYS A 1 87 ? 9.471 -8.864 1.067 1.00 87.50 87 LYS A CA 1
ATOM 699 C C . LYS A 1 87 ? 9.571 -7.638 1.961 1.00 87.50 87 LYS A C 1
ATOM 701 O O . LYS A 1 87 ? 10.665 -7.202 2.314 1.00 87.50 87 LYS A O 1
ATOM 706 N N . ALA A 1 88 ? 8.426 -7.100 2.357 1.00 81.75 88 ALA A N 1
ATOM 707 C CA . ALA A 1 88 ? 8.374 -5.949 3.242 1.00 81.75 88 ALA A CA 1
ATOM 708 C C . ALA A 1 88 ? 9.009 -6.260 4.608 1.00 81.75 88 ALA A C 1
ATOM 710 O O . ALA A 1 88 ? 8.798 -7.332 5.185 1.00 81.75 88 ALA A O 1
ATOM 711 N N . GLY A 1 89 ? 9.789 -5.305 5.114 1.00 78.38 89 GLY A N 1
ATOM 712 C CA . GLY A 1 89 ? 10.635 -5.432 6.300 1.00 78.38 89 GLY A CA 1
ATOM 713 C C . GLY A 1 89 ? 12.074 -5.876 6.009 1.00 78.38 89 GLY A C 1
ATOM 714 O O . GLY A 1 89 ? 12.942 -5.699 6.861 1.00 78.38 89 GLY A O 1
ATOM 715 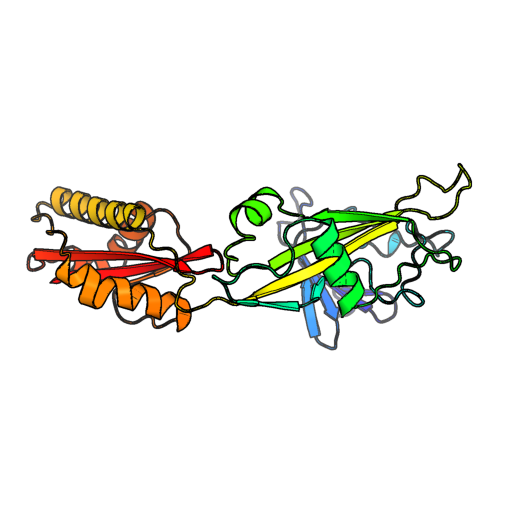N N . GLU A 1 90 ? 12.364 -6.413 4.820 1.00 89.12 90 GLU A N 1
ATOM 716 C CA . GLU A 1 90 ? 13.734 -6.729 4.398 1.00 89.12 90 GLU A CA 1
ATOM 717 C C . GLU A 1 90 ? 14.415 -5.492 3.794 1.00 89.12 90 GLU A C 1
ATOM 719 O O . GLU A 1 90 ? 13.760 -4.609 3.243 1.00 89.12 90 GLU A O 1
ATOM 724 N N . ALA A 1 91 ? 15.742 -5.404 3.885 1.00 93.56 91 ALA A N 1
ATOM 725 C CA . ALA A 1 91 ? 16.476 -4.342 3.201 1.00 93.56 91 ALA A CA 1
ATOM 726 C C . ALA A 1 91 ? 16.393 -4.527 1.677 1.00 93.56 91 ALA A C 1
ATOM 728 O O . ALA A 1 91 ? 16.479 -5.652 1.178 1.00 93.56 91 ALA A O 1
ATOM 729 N N . LEU A 1 92 ? 16.281 -3.423 0.933 1.00 95.81 92 LEU A N 1
ATOM 730 C CA . LEU A 1 92 ? 16.374 -3.471 -0.526 1.00 95.81 92 LEU A CA 1
ATOM 731 C C . LEU A 1 92 ? 17.778 -3.938 -0.952 1.00 95.81 92 LEU A C 1
ATOM 733 O O . LEU A 1 92 ? 18.766 -3.579 -0.301 1.00 95.81 92 LEU A O 1
ATOM 737 N N . PRO A 1 93 ? 17.908 -4.676 -2.071 1.00 97.56 93 PRO A N 1
ATOM 738 C CA . PRO A 1 93 ? 19.210 -5.131 -2.563 1.00 97.56 93 PRO A CA 1
ATOM 739 C C . PRO A 1 93 ? 20.077 -3.995 -3.140 1.00 97.56 93 PRO A C 1
ATOM 741 O O . PRO A 1 93 ? 21.198 -4.245 -3.571 1.00 97.56 93 PRO A O 1
ATOM 744 N N . PHE A 1 94 ? 19.564 -2.763 -3.142 1.00 98.00 94 PHE A N 1
ATOM 745 C CA . PHE A 1 94 ? 20.207 -1.545 -3.620 1.00 98.00 94 PHE A CA 1
ATOM 746 C C . PHE A 1 94 ? 19.882 -0.375 -2.682 1.00 98.00 94 PHE A C 1
ATOM 748 O O . PHE A 1 94 ? 18.787 -0.284 -2.124 1.00 98.00 94 PHE A O 1
ATOM 755 N N . GLN A 1 95 ? 20.837 0.535 -2.505 1.00 97.12 95 GLN A N 1
ATOM 756 C CA . GLN A 1 95 ? 20.780 1.613 -1.510 1.00 97.12 95 GLN A CA 1
ATOM 757 C C . GLN A 1 95 ? 20.845 3.022 -2.124 1.00 97.12 95 GLN A C 1
ATOM 759 O O . GLN A 1 95 ? 20.711 4.027 -1.410 1.00 97.12 95 GLN A O 1
ATOM 764 N N . ASN A 1 96 ? 21.038 3.112 -3.440 1.00 97.50 96 ASN A N 1
ATOM 765 C CA . ASN A 1 96 ? 21.110 4.343 -4.229 1.00 97.50 96 ASN A CA 1
ATOM 766 C C . ASN A 1 96 ? 20.808 4.056 -5.718 1.00 97.50 96 ASN A C 1
ATOM 768 O O . ASN A 1 96 ? 20.580 2.909 -6.100 1.00 97.50 96 ASN A O 1
ATOM 772 N N . VAL A 1 97 ? 20.788 5.112 -6.542 1.00 97.81 97 VAL A N 1
ATOM 773 C CA . VAL A 1 97 ? 20.489 5.040 -7.985 1.00 97.81 97 VAL A CA 1
ATOM 774 C C . VAL A 1 97 ? 21.471 4.133 -8.729 1.00 97.81 97 VAL A C 1
ATOM 776 O O . VAL A 1 97 ? 21.034 3.315 -9.533 1.00 97.81 97 VAL A O 1
ATOM 779 N N . ASP A 1 98 ? 22.772 4.244 -8.445 1.00 98.06 98 ASP A N 1
ATOM 780 C CA . ASP A 1 98 ? 23.805 3.462 -9.136 1.00 98.06 98 ASP A CA 1
ATOM 781 C C . ASP A 1 98 ? 23.662 1.966 -8.837 1.00 98.06 98 ASP A C 1
ATOM 783 O O . ASP A 1 98 ? 23.672 1.147 -9.751 1.00 98.06 98 ASP A O 1
ATOM 787 N N . GLU A 1 99 ? 23.425 1.601 -7.575 1.00 98.38 99 GLU A N 1
ATOM 788 C CA . GLU A 1 99 ? 23.198 0.205 -7.189 1.00 98.38 99 GLU A CA 1
ATOM 789 C C . GLU A 1 99 ? 21.912 -0.370 -7.794 1.00 98.38 99 GLU A C 1
ATOM 791 O O . GLU A 1 99 ? 21.884 -1.535 -8.192 1.00 98.38 99 GLU A O 1
ATOM 796 N N . PHE A 1 100 ? 20.841 0.425 -7.890 1.00 98.19 100 PHE A N 1
ATOM 797 C CA . PHE A 1 100 ? 19.592 -0.044 -8.492 1.00 98.19 100 PHE A CA 1
ATOM 798 C C . PHE A 1 100 ? 19.738 -0.188 -10.018 1.00 98.19 100 PHE A C 1
ATOM 800 O O . PHE A 1 100 ? 19.324 -1.195 -10.596 1.00 98.19 100 PHE A O 1
ATOM 807 N N . LYS A 1 101 ? 20.434 0.742 -10.677 1.00 97.50 101 LYS A N 1
ATOM 808 C CA . LYS A 1 101 ? 20.841 0.600 -12.081 1.00 97.50 101 LYS A CA 1
ATOM 809 C C . LYS A 1 101 ? 21.665 -0.675 -12.301 1.00 97.50 101 LYS A C 1
ATOM 811 O O . LYS A 1 101 ? 21.359 -1.446 -13.210 1.00 97.50 101 LYS A O 1
ATOM 816 N N . ASP A 1 102 ? 22.679 -0.925 -11.475 1.00 98.19 102 ASP A N 1
ATOM 817 C CA . ASP A 1 102 ? 23.515 -2.125 -11.581 1.00 98.19 102 ASP A CA 1
ATOM 818 C C . ASP A 1 102 ? 22.690 -3.401 -11.364 1.00 98.19 102 ASP A C 1
ATOM 820 O O . ASP A 1 102 ? 22.875 -4.395 -12.071 1.00 98.19 102 ASP A O 1
ATOM 824 N N . TYR A 1 103 ? 21.725 -3.369 -10.441 1.00 97.88 103 TYR A N 1
ATOM 825 C CA . TYR A 1 103 ? 20.771 -4.457 -10.244 1.00 97.88 103 TYR A CA 1
ATOM 826 C C . TYR A 1 103 ? 19.963 -4.741 -11.521 1.00 97.88 103 TYR A C 1
ATOM 828 O O . TYR A 1 103 ? 19.851 -5.899 -11.928 1.00 97.88 103 TYR A O 1
ATOM 836 N N . VAL A 1 104 ? 19.456 -3.709 -12.203 1.00 95.75 104 VAL A N 1
ATOM 837 C CA . VAL A 1 104 ? 18.755 -3.850 -13.493 1.00 95.75 104 VAL A CA 1
ATOM 838 C C . VAL A 1 104 ? 19.652 -4.452 -14.569 1.00 95.75 104 VAL A C 1
ATOM 840 O O . VAL A 1 104 ? 19.259 -5.418 -15.229 1.00 95.75 104 VAL A O 1
ATOM 843 N N . ILE A 1 105 ? 20.869 -3.930 -14.723 1.00 94.38 105 ILE A N 1
ATOM 844 C CA . ILE A 1 105 ? 21.823 -4.399 -15.737 1.00 94.38 105 ILE A CA 1
ATOM 845 C C . ILE A 1 105 ? 22.168 -5.875 -15.521 1.00 94.38 105 ILE A C 1
ATOM 847 O O . ILE A 1 105 ? 22.176 -6.646 -16.480 1.00 94.38 105 ILE A O 1
ATOM 851 N N . ASN A 1 106 ? 22.393 -6.285 -14.273 1.00 96.31 106 ASN A N 1
ATOM 852 C CA . ASN A 1 106 ? 22.775 -7.657 -13.948 1.00 96.31 106 ASN A CA 1
ATOM 853 C C . ASN A 1 106 ? 21.638 -8.672 -14.142 1.00 96.31 106 ASN A C 1
ATOM 855 O O . ASN A 1 106 ? 21.916 -9.824 -14.471 1.00 96.31 106 ASN A O 1
ATOM 859 N N . ASN A 1 107 ? 20.379 -8.271 -13.936 1.00 92.56 107 ASN A N 1
ATOM 860 C CA . ASN A 1 107 ? 19.239 -9.191 -14.002 1.00 92.56 107 ASN A CA 1
ATOM 861 C C . ASN A 1 107 ? 18.586 -9.259 -15.388 1.00 92.56 107 ASN A C 1
ATOM 863 O O . ASN A 1 107 ? 18.154 -10.334 -15.799 1.00 92.56 107 ASN A O 1
ATOM 867 N N . LEU A 1 108 ? 18.508 -8.136 -16.109 1.00 87.69 108 LEU A N 1
ATOM 868 C CA . LEU A 1 108 ? 17.774 -8.056 -17.379 1.00 87.69 108 LEU A CA 1
ATOM 869 C C . LEU A 1 108 ? 18.665 -7.771 -18.593 1.00 87.69 108 LEU A C 1
ATOM 871 O O . LEU A 1 108 ? 18.240 -8.039 -19.714 1.00 87.69 108 LEU A O 1
ATOM 875 N N . ALA A 1 109 ? 19.876 -7.241 -18.386 1.00 90.81 109 ALA A N 1
ATOM 876 C CA . ALA A 1 109 ? 20.801 -6.822 -19.444 1.00 90.81 109 ALA A CA 1
ATOM 877 C C . ALA A 1 109 ? 20.117 -6.019 -20.580 1.00 90.81 109 ALA A C 1
ATOM 879 O O . ALA A 1 109 ? 20.221 -6.406 -21.752 1.00 90.81 109 ALA A O 1
ATOM 880 N N . PRO A 1 110 ? 19.391 -4.925 -20.258 1.00 87.88 110 PRO A N 1
ATOM 881 C CA . PRO A 1 110 ? 18.601 -4.211 -21.245 1.00 87.88 110 PRO A CA 1
ATOM 882 C C . PRO A 1 110 ? 19.482 -3.536 -22.303 1.00 87.88 110 PRO A C 1
ATOM 884 O O . PRO A 1 110 ? 20.563 -3.026 -22.004 1.00 87.88 110 PRO A O 1
ATOM 887 N N . LYS A 1 111 ? 18.986 -3.504 -23.541 1.00 87.06 111 LYS A N 1
ATOM 888 C CA . LYS A 1 111 ? 19.560 -2.766 -24.668 1.00 87.06 111 LYS A CA 1
ATOM 889 C C . LYS A 1 111 ? 18.571 -1.716 -25.146 1.00 87.06 111 LYS A C 1
ATOM 891 O O . LYS A 1 111 ? 17.416 -2.055 -25.409 1.00 87.06 111 LYS A O 1
ATOM 896 N N . PHE A 1 112 ? 19.056 -0.486 -25.283 1.00 85.50 112 PHE A N 1
ATOM 897 C CA . PHE A 1 112 ? 18.296 0.673 -25.739 1.00 85.50 112 PHE A CA 1
ATOM 898 C C . PHE A 1 112 ? 18.907 1.151 -27.052 1.00 85.50 112 PHE A C 1
ATOM 900 O O . PHE A 1 112 ? 20.005 1.708 -27.043 1.00 85.50 112 PHE A O 1
ATOM 907 N N . ILE A 1 113 ? 18.233 0.868 -28.164 1.00 79.88 113 ILE A N 1
ATOM 908 C CA . ILE A 1 113 ? 18.749 1.111 -29.511 1.00 79.88 113 ILE A CA 1
ATOM 909 C C . ILE A 1 113 ? 17.766 1.983 -30.293 1.00 79.88 113 ILE A C 1
ATOM 911 O O . ILE A 1 113 ? 16.552 1.789 -30.226 1.00 79.88 113 ILE A O 1
ATOM 915 N N . ASP A 1 114 ? 18.302 2.956 -31.022 1.00 70.00 114 ASP A N 1
ATOM 916 C CA . ASP A 1 114 ? 17.533 3.821 -31.912 1.00 70.00 114 ASP A CA 1
ATOM 917 C C . ASP A 1 114 ? 17.208 3.136 -33.261 1.00 70.00 114 ASP A C 1
ATOM 919 O O . ASP A 1 114 ? 17.795 2.120 -33.630 1.00 70.00 114 ASP A O 1
ATOM 923 N N . ASN A 1 115 ? 16.292 3.713 -34.040 1.00 67.06 115 ASN A N 1
ATOM 924 C CA . ASN A 1 115 ? 15.851 3.241 -35.364 1.00 67.06 115 ASN A CA 1
ATOM 925 C C . ASN A 1 115 ? 16.978 3.156 -36.406 1.00 67.06 115 ASN A C 1
ATOM 927 O O . ASN A 1 115 ? 16.799 2.561 -37.471 1.00 67.06 115 ASN A O 1
ATOM 931 N N . ALA A 1 116 ? 18.131 3.766 -36.137 1.00 67.38 116 ALA A N 1
ATOM 932 C CA . ALA A 1 116 ? 19.313 3.703 -36.984 1.00 67.38 116 ALA A CA 1
ATOM 933 C C . ALA A 1 116 ? 20.346 2.668 -36.491 1.00 67.38 116 ALA A C 1
ATOM 935 O O . ALA A 1 116 ? 21.363 2.465 -37.162 1.00 67.38 116 ALA A O 1
ATOM 936 N N . GLY A 1 117 ? 20.074 1.977 -35.380 1.00 70.81 117 GLY A N 1
ATOM 937 C CA . GLY A 1 117 ? 20.915 0.932 -34.808 1.00 70.81 117 GLY A CA 1
ATOM 938 C C . GLY A 1 117 ? 21.990 1.432 -33.838 1.00 70.81 117 GLY A C 1
ATOM 939 O O . GLY A 1 117 ? 22.911 0.670 -33.540 1.00 70.81 117 GLY A O 1
ATOM 940 N N . TRP A 1 118 ? 21.914 2.680 -33.364 1.00 75.19 118 TRP A N 1
ATOM 941 C CA . TRP A 1 118 ? 22.860 3.247 -32.396 1.00 75.19 118 TRP A CA 1
ATOM 942 C C . TRP A 1 118 ? 22.380 3.076 -30.958 1.00 75.19 118 TRP A C 1
ATOM 944 O O . TRP A 1 118 ? 21.183 3.118 -30.680 1.00 75.19 118 TRP A O 1
ATOM 954 N N . ASP A 1 119 ? 23.329 2.925 -30.034 1.00 84.31 119 ASP A N 1
ATOM 955 C CA . ASP A 1 119 ? 23.032 2.903 -28.603 1.00 84.31 119 ASP A CA 1
ATOM 956 C C . ASP A 1 119 ? 22.513 4.272 -28.139 1.00 84.31 119 ASP A C 1
ATOM 958 O O . ASP A 1 119 ? 23.116 5.311 -28.423 1.00 84.31 119 ASP A O 1
ATOM 962 N N . CYS A 1 120 ? 21.416 4.278 -27.383 1.00 84.06 120 CYS A N 1
ATOM 963 C CA . CYS A 1 120 ? 20.907 5.488 -26.746 1.00 84.06 120 CYS A CA 1
ATOM 964 C C . CYS A 1 120 ? 21.836 5.942 -25.608 1.00 84.06 120 CYS A C 1
ATOM 966 O O . CYS A 1 120 ? 22.407 5.130 -24.876 1.00 84.06 120 CYS A O 1
ATOM 968 N N . ASN A 1 121 ? 21.915 7.253 -25.383 1.00 87.00 121 ASN A N 1
ATOM 969 C CA . ASN A 1 121 ? 22.456 7.797 -24.144 1.00 87.00 121 ASN A CA 1
ATOM 970 C C . ASN A 1 121 ? 21.387 7.700 -23.044 1.00 87.00 121 ASN A C 1
ATOM 972 O O . ASN A 1 121 ? 20.248 8.120 -23.253 1.00 87.00 121 ASN A O 1
ATOM 976 N N . VAL A 1 122 ? 21.737 7.142 -21.883 1.00 91.00 122 VAL A N 1
ATOM 977 C CA . VAL A 1 122 ? 20.764 6.800 -20.835 1.00 91.00 122 VAL A CA 1
ATOM 978 C C . VAL A 1 122 ? 21.118 7.457 -19.509 1.00 91.00 122 VAL A C 1
ATOM 980 O O . VAL A 1 122 ? 22.193 7.225 -18.950 1.00 91.00 122 VAL A O 1
ATOM 983 N N . THR A 1 123 ? 20.166 8.206 -18.958 1.00 92.69 123 THR A N 1
ATOM 984 C CA . THR A 1 123 ? 20.227 8.731 -17.586 1.00 92.69 123 THR A CA 1
ATOM 985 C C . THR A 1 123 ? 19.212 8.021 -16.702 1.00 92.69 123 THR A C 1
ATOM 987 O O . THR A 1 123 ? 18.105 7.740 -17.150 1.00 92.69 123 THR A O 1
ATOM 990 N N . TRP A 1 124 ? 19.580 7.743 -15.453 1.00 95.81 124 TRP A N 1
ATOM 991 C CA . TRP A 1 124 ? 18.781 6.934 -14.533 1.00 95.81 124 TRP A CA 1
ATOM 992 C C . TRP A 1 124 ? 18.314 7.757 -13.339 1.00 95.81 124 TRP A C 1
ATOM 994 O O . TRP A 1 124 ? 19.104 8.509 -12.767 1.00 95.81 124 TRP A O 1
ATOM 1004 N N . GLU A 1 125 ? 17.063 7.574 -12.934 1.00 95.31 125 GLU A N 1
ATOM 1005 C CA . GLU A 1 125 ? 16.493 8.229 -11.757 1.00 95.31 125 GLU A CA 1
ATOM 1006 C C . GLU A 1 125 ? 15.487 7.329 -11.038 1.00 95.31 125 GLU A C 1
ATOM 1008 O O . GLU A 1 125 ? 14.831 6.496 -11.653 1.00 95.31 125 GLU A O 1
ATOM 1013 N N . ILE A 1 126 ? 15.374 7.483 -9.720 1.00 95.00 126 ILE A N 1
ATOM 1014 C CA . ILE A 1 126 ? 14.346 6.812 -8.914 1.00 95.00 126 ILE A CA 1
ATOM 1015 C C . ILE A 1 126 ? 13.126 7.732 -8.857 1.00 95.00 126 ILE A C 1
ATOM 1017 O O . ILE A 1 126 ? 13.281 8.905 -8.525 1.00 95.00 126 ILE A O 1
ATOM 1021 N N . GLU A 1 127 ? 11.929 7.211 -9.139 1.00 88.06 127 GLU A N 1
ATOM 1022 C CA . GLU A 1 127 ? 10.717 8.045 -9.260 1.00 88.06 127 GLU A CA 1
ATOM 1023 C C . GLU A 1 127 ? 10.294 8.707 -7.939 1.00 88.06 127 GLU A C 1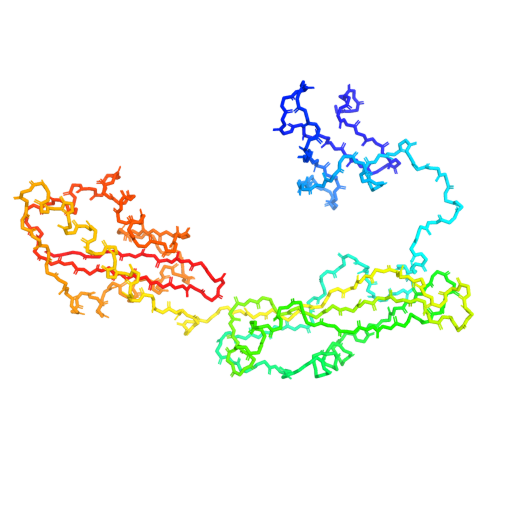
ATOM 1025 O O . GLU A 1 127 ? 9.770 9.817 -7.933 1.00 88.06 127 GLU A O 1
ATOM 1030 N N . ASP A 1 128 ? 10.540 8.041 -6.809 1.00 83.94 128 ASP A N 1
ATOM 1031 C CA . ASP A 1 128 ? 10.108 8.475 -5.478 1.00 83.94 128 ASP A CA 1
ATOM 1032 C C . ASP A 1 128 ? 11.275 8.392 -4.483 1.00 83.94 128 ASP A C 1
ATOM 1034 O O . ASP A 1 128 ? 11.424 7.445 -3.704 1.00 83.94 128 ASP A O 1
ATOM 1038 N N . VAL A 1 129 ? 12.170 9.379 -4.574 1.00 87.44 129 VAL A N 1
ATOM 1039 C CA . VAL A 1 129 ? 13.434 9.421 -3.820 1.00 87.44 129 VAL A CA 1
ATOM 1040 C C . VAL A 1 129 ? 13.205 9.496 -2.309 1.00 87.44 129 VAL A C 1
ATOM 1042 O O . VAL A 1 129 ? 13.972 8.900 -1.547 1.00 87.44 129 VAL A O 1
ATOM 1045 N N . ASP A 1 130 ? 12.163 10.199 -1.865 1.00 83.50 130 ASP A N 1
ATOM 1046 C CA . ASP A 1 130 ? 11.861 10.368 -0.442 1.00 83.50 130 ASP A CA 1
ATOM 1047 C C . ASP A 1 130 ? 11.432 9.039 0.180 1.00 83.50 130 ASP A C 1
ATOM 1049 O O . ASP A 1 130 ? 12.030 8.594 1.166 1.00 83.50 130 ASP A O 1
ATOM 1053 N N . ASN A 1 131 ? 10.474 8.345 -0.443 1.00 78.62 131 ASN A N 1
ATOM 1054 C CA . ASN A 1 131 ? 10.040 7.044 0.053 1.00 78.62 131 ASN A CA 1
ATOM 1055 C C . ASN A 1 131 ? 11.134 5.988 -0.094 1.00 78.62 131 ASN A C 1
ATOM 1057 O O . ASN A 1 131 ? 11.323 5.182 0.820 1.00 78.62 131 ASN A O 1
ATOM 1061 N N . PHE A 1 132 ? 11.906 6.012 -1.184 1.00 87.44 132 PHE A N 1
ATOM 1062 C CA . PHE A 1 132 ? 13.066 5.136 -1.335 1.00 87.44 132 PHE A CA 1
ATOM 1063 C C . PHE A 1 132 ? 14.058 5.315 -0.179 1.00 87.44 132 PHE A C 1
ATOM 1065 O O . PHE A 1 132 ? 14.438 4.343 0.474 1.00 87.44 132 PHE A O 1
ATOM 1072 N N . ASN A 1 133 ? 14.442 6.552 0.141 1.00 90.44 133 ASN A N 1
ATOM 1073 C CA . ASN A 1 133 ? 15.393 6.812 1.221 1.00 90.44 133 ASN A CA 1
ATOM 1074 C C . ASN A 1 133 ? 14.838 6.473 2.606 1.00 90.44 133 ASN A C 1
ATOM 1076 O O . ASN A 1 133 ? 15.598 5.995 3.448 1.00 90.44 133 ASN A O 1
ATOM 1080 N N . ALA A 1 134 ? 13.540 6.683 2.832 1.00 77.81 134 ALA A N 1
ATOM 1081 C CA . ALA A 1 134 ? 12.884 6.335 4.087 1.00 77.81 134 ALA A CA 1
ATOM 1082 C C . ALA A 1 134 ? 12.805 4.816 4.322 1.00 77.81 134 ALA A C 1
ATOM 1084 O O . ALA A 1 134 ? 12.793 4.378 5.471 1.00 77.81 134 ALA A O 1
ATOM 1085 N N . SER A 1 135 ? 12.771 4.013 3.253 1.00 81.56 135 SER A N 1
ATOM 1086 C CA . SER A 1 135 ? 12.431 2.586 3.336 1.00 81.56 135 SER A CA 1
ATOM 1087 C C . SER A 1 135 ? 13.512 1.620 2.843 1.00 81.56 135 SER A C 1
ATOM 1089 O O . SER A 1 135 ? 13.411 0.427 3.095 1.00 81.56 135 SER A O 1
ATOM 1091 N N . LYS A 1 136 ? 14.606 2.071 2.218 1.00 89.38 136 LYS A N 1
ATOM 1092 C CA . LYS A 1 136 ? 15.639 1.166 1.663 1.00 89.38 136 LYS A CA 1
ATOM 1093 C C . LYS A 1 136 ? 16.315 0.214 2.661 1.00 89.38 136 LYS A C 1
ATOM 1095 O O . LYS A 1 136 ? 16.803 -0.841 2.260 1.00 89.38 136 LYS A O 1
ATOM 1100 N N . GLY A 1 137 ? 16.338 0.566 3.949 1.00 88.25 137 GLY A N 1
ATOM 1101 C CA . GLY A 1 137 ? 16.850 -0.300 5.022 1.00 88.25 137 GLY A CA 1
ATOM 1102 C C . GLY A 1 137 ? 15.827 -1.296 5.583 1.00 88.25 137 GLY A C 1
ATOM 1103 O O . GLY A 1 137 ? 16.215 -2.236 6.268 1.00 88.25 137 GLY A O 1
ATOM 1104 N N . SER A 1 138 ? 14.539 -1.085 5.308 1.00 85.9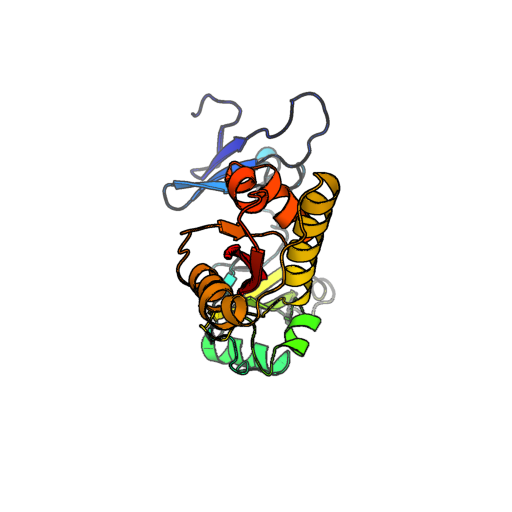4 138 SER A N 1
ATOM 1105 C CA . SER A 1 138 ? 13.409 -1.922 5.722 1.00 85.94 138 SER A CA 1
ATOM 1106 C C . SER A 1 138 ? 12.241 -1.624 4.780 1.00 85.94 138 SER A C 1
ATOM 1108 O O . SER A 1 138 ? 11.444 -0.718 5.042 1.00 85.94 138 SER A O 1
ATOM 1110 N N . ALA A 1 139 ? 12.194 -2.340 3.659 1.00 85.00 139 ALA A N 1
ATOM 1111 C CA . ALA A 1 139 ? 11.324 -2.042 2.531 1.00 85.00 139 ALA A CA 1
ATOM 1112 C C . ALA A 1 139 ? 9.843 -2.070 2.923 1.00 85.00 139 ALA A C 1
ATOM 1114 O O . ALA A 1 139 ? 9.412 -2.881 3.745 1.00 85.00 139 ALA A O 1
ATOM 1115 N N . TRP A 1 140 ? 9.058 -1.194 2.312 1.00 77.94 140 TRP A N 1
ATOM 1116 C CA . TRP A 1 140 ? 7.600 -1.186 2.414 1.00 77.94 140 TRP A CA 1
ATOM 1117 C C . TRP A 1 140 ? 7.009 -2.049 1.302 1.00 77.94 140 TRP A C 1
ATOM 1119 O O . TRP A 1 140 ? 7.670 -2.262 0.287 1.00 77.94 140 TRP A O 1
ATOM 1129 N N . ALA A 1 141 ? 5.785 -2.553 1.473 1.00 78.56 141 ALA A N 1
ATOM 1130 C CA . ALA A 1 141 ? 5.176 -3.423 0.468 1.00 78.56 141 ALA A CA 1
ATOM 1131 C C . ALA A 1 141 ? 4.641 -2.614 -0.719 1.00 78.56 141 ALA A C 1
ATOM 1133 O O . ALA A 1 141 ? 3.477 -2.228 -0.776 1.00 78.56 141 ALA A O 1
ATOM 1134 N N . ARG A 1 142 ? 5.530 -2.295 -1.651 1.00 79.69 142 ARG A N 1
ATOM 1135 C CA . ARG A 1 142 ? 5.229 -1.469 -2.814 1.00 79.69 142 ARG A CA 1
ATOM 1136 C C . ARG A 1 142 ? 6.191 -1.758 -3.949 1.00 79.69 142 ARG A C 1
ATOM 1138 O O . ARG A 1 142 ? 7.215 -2.419 -3.778 1.00 79.69 142 ARG A O 1
ATOM 1145 N N . ASP A 1 143 ? 5.891 -1.151 -5.083 1.00 86.50 143 ASP A N 1
ATOM 1146 C CA . ASP A 1 143 ? 6.825 -1.059 -6.187 1.00 86.50 143 ASP A CA 1
ATOM 1147 C C . ASP A 1 143 ? 7.857 0.042 -5.936 1.00 86.50 143 ASP A C 1
ATOM 1149 O O . ASP A 1 143 ? 7.529 1.190 -5.606 1.00 86.50 143 ASP A O 1
ATOM 1153 N N . TYR A 1 144 ? 9.123 -0.331 -6.105 1.00 86.19 144 TYR A N 1
ATOM 1154 C CA . TYR A 1 144 ? 10.252 0.584 -6.199 1.00 86.19 144 TYR A CA 1
ATOM 1155 C C . TYR A 1 144 ? 10.642 0.701 -7.664 1.00 86.19 144 TYR A C 1
ATOM 1157 O O . TYR A 1 144 ? 10.968 -0.302 -8.300 1.00 86.19 144 TYR A O 1
ATOM 1165 N N . VAL A 1 145 ? 10.598 1.921 -8.195 1.00 91.44 145 VAL A N 1
ATOM 1166 C CA . VAL A 1 145 ? 10.739 2.170 -9.631 1.00 91.44 145 VAL A CA 1
ATOM 1167 C C . VAL A 1 145 ? 11.997 2.980 -9.909 1.00 91.44 145 VAL A C 1
ATOM 1169 O O . VAL A 1 145 ? 12.226 4.022 -9.288 1.00 91.44 145 VAL A O 1
ATOM 1172 N N . ILE A 1 146 ? 12.796 2.494 -10.858 1.00 94.88 146 ILE A N 1
ATOM 1173 C CA . ILE A 1 146 ? 13.874 3.255 -11.488 1.00 94.88 146 ILE A CA 1
ATOM 1174 C C . ILE A 1 146 ? 13.562 3.441 -12.972 1.00 94.88 146 ILE A C 1
ATOM 1176 O O . ILE A 1 146 ? 13.165 2.503 -13.671 1.00 94.88 146 ILE A O 1
ATOM 1180 N N . THR A 1 147 ? 13.760 4.663 -13.442 1.00 89.69 147 THR A N 1
ATOM 1181 C CA . THR A 1 147 ? 13.442 5.111 -14.792 1.00 89.69 147 THR A CA 1
ATOM 1182 C C . THR A 1 147 ? 14.729 5.371 -15.562 1.00 89.69 147 THR A C 1
ATOM 1184 O O . THR A 1 147 ? 15.617 6.086 -15.098 1.00 89.69 147 THR A O 1
ATOM 1187 N N . ALA A 1 148 ? 14.831 4.763 -16.741 1.00 89.50 148 ALA A N 1
ATOM 1188 C CA . ALA A 1 148 ? 15.885 4.982 -17.720 1.00 89.50 148 ALA A CA 1
ATOM 1189 C C . ALA A 1 148 ? 15.389 5.979 -18.772 1.00 89.50 148 ALA A C 1
ATOM 1191 O O . ALA A 1 148 ? 14.646 5.600 -19.674 1.00 89.50 148 ALA A O 1
ATOM 1192 N N . ASN A 1 149 ? 15.791 7.241 -18.658 1.00 85.25 149 ASN A N 1
ATOM 1193 C CA . ASN A 1 149 ? 15.487 8.286 -19.633 1.00 85.25 149 ASN A CA 1
ATOM 1194 C C . ASN A 1 149 ? 16.451 8.184 -20.820 1.00 85.25 149 ASN A C 1
ATOM 1196 O O . ASN A 1 149 ? 17.672 8.163 -20.633 1.00 85.25 149 ASN A O 1
ATOM 1200 N N . LEU A 1 150 ? 15.901 8.112 -22.029 1.00 83.19 150 LEU A N 1
ATOM 1201 C CA . LEU A 1 150 ? 16.614 7.830 -23.269 1.00 83.19 150 LEU A CA 1
ATOM 1202 C C . LEU A 1 150 ? 16.795 9.104 -24.095 1.00 83.19 150 LEU A C 1
ATOM 1204 O O . LEU A 1 150 ? 15.839 9.829 -24.379 1.00 83.19 150 LEU A O 1
ATOM 1208 N N . LYS A 1 151 ? 18.030 9.340 -24.527 1.00 82.50 151 LYS A N 1
ATOM 1209 C CA . LYS A 1 151 ? 18.409 10.390 -25.474 1.00 82.50 151 LYS A CA 1
ATOM 1210 C C . LYS A 1 151 ? 19.233 9.809 -26.612 1.00 82.50 151 LYS A C 1
ATOM 1212 O O . LYS A 1 151 ? 19.766 8.703 -26.512 1.00 82.50 151 LYS A O 1
ATOM 1217 N N . SER A 1 152 ? 19.387 10.592 -27.668 1.00 77.06 152 SER A N 1
ATOM 1218 C CA . SER A 1 152 ? 20.313 10.286 -28.752 1.00 77.06 152 SER A CA 1
ATOM 1219 C C . SER A 1 152 ? 21.729 10.025 -28.239 1.00 77.06 152 SER A C 1
ATOM 1221 O O . SER A 1 152 ? 22.279 10.801 -27.456 1.00 77.06 152 SER A O 1
ATOM 1223 N N . GLY A 1 153 ? 22.324 8.923 -28.698 1.00 77.88 153 GLY A N 1
ATOM 1224 C CA . GLY A 1 153 ? 23.744 8.622 -28.499 1.00 77.88 153 GLY A CA 1
ATOM 1225 C C . GLY A 1 153 ? 24.655 9.207 -29.580 1.00 77.88 153 GLY A C 1
ATOM 1226 O O . GLY A 1 153 ? 25.857 8.955 -29.568 1.00 77.88 153 GLY A O 1
ATOM 1227 N N . VAL A 1 154 ? 24.107 9.965 -30.537 1.00 77.44 154 VAL A N 1
ATOM 1228 C CA . VAL A 1 154 ? 24.871 10.543 -31.648 1.00 77.44 154 VAL A CA 1
ATOM 1229 C C . VAL A 1 154 ? 25.480 11.887 -31.232 1.00 77.44 154 VAL A C 1
ATOM 1231 O O . VAL A 1 154 ? 24.762 12.822 -30.887 1.00 77.44 154 VAL A O 1
ATOM 1234 N N . ASP A 1 155 ? 26.805 12.016 -31.355 1.00 75.38 155 ASP A N 1
ATOM 1235 C CA . ASP A 1 155 ? 27.568 13.231 -30.999 1.00 75.38 155 ASP A CA 1
ATOM 1236 C C . ASP A 1 155 ? 27.314 14.445 -31.922 1.00 75.38 155 ASP A C 1
ATOM 1238 O O . ASP A 1 155 ? 27.786 15.559 -31.666 1.00 75.38 155 ASP A O 1
ATOM 1242 N N . ASP A 1 156 ? 26.601 14.252 -33.035 1.00 74.31 156 ASP A N 1
ATOM 1243 C CA . ASP A 1 156 ? 26.223 15.340 -33.935 1.00 74.31 156 ASP A CA 1
ATOM 1244 C C . ASP A 1 156 ? 25.268 16.296 -33.210 1.00 74.31 156 ASP A C 1
ATOM 1246 O O . ASP A 1 156 ? 24.163 15.920 -32.824 1.00 74.31 156 ASP A O 1
ATOM 1250 N N . LYS A 1 157 ? 25.673 17.565 -33.090 1.00 71.69 157 LYS A N 1
ATOM 1251 C CA . LYS A 1 157 ? 24.911 18.636 -32.423 1.00 71.69 157 LYS A CA 1
ATOM 1252 C C . LYS A 1 157 ? 23.481 18.801 -32.925 1.00 71.69 157 LYS A C 1
ATOM 1254 O O . LYS A 1 157 ? 22.664 19.403 -32.240 1.00 71.69 157 LYS A O 1
ATOM 1259 N N . LYS A 1 158 ? 23.182 18.351 -34.144 1.00 68.94 158 LYS A N 1
ATOM 1260 C CA . LYS A 1 158 ? 21.821 18.385 -34.680 1.00 68.94 158 LYS A CA 1
ATOM 1261 C C . LYS A 1 158 ? 20.897 17.383 -33.980 1.00 68.94 158 LYS A C 1
ATOM 1263 O O . LYS A 1 158 ? 19.693 17.615 -33.941 1.00 68.94 158 LYS A O 1
ATOM 1268 N N . TYR A 1 159 ? 21.449 16.286 -33.470 1.00 64.38 159 TYR A N 1
ATOM 1269 C CA . TYR A 1 159 ? 20.695 15.155 -32.938 1.00 64.38 159 TYR A CA 1
ATOM 1270 C C . TYR A 1 159 ? 21.025 14.833 -31.476 1.00 64.38 159 TYR A C 1
ATOM 1272 O O . TYR A 1 159 ? 20.275 14.084 -30.869 1.00 64.38 159 TYR A O 1
ATOM 1280 N N . SER A 1 160 ? 22.093 15.391 -30.897 1.00 68.56 160 SER A N 1
ATOM 1281 C CA . SER A 1 160 ? 22.568 15.068 -29.540 1.00 68.56 160 SER A CA 1
ATOM 1282 C C . SER A 1 160 ? 21.571 15.379 -28.420 1.00 68.56 160 SER A C 1
ATOM 1284 O O . SER A 1 160 ? 21.597 14.734 -27.377 1.00 68.56 160 SER A O 1
ATOM 1286 N N . ASP A 1 161 ? 20.684 16.354 -28.634 1.00 70.00 161 ASP A N 1
ATOM 1287 C CA . ASP A 1 161 ? 19.705 16.794 -27.631 1.00 70.00 161 ASP A CA 1
ATOM 1288 C C . ASP A 1 161 ? 18.322 16.143 -27.815 1.00 70.00 161 ASP A C 1
ATOM 1290 O O . ASP A 1 161 ? 17.379 16.497 -27.110 1.00 70.00 161 ASP A O 1
ATOM 1294 N N . VAL A 1 162 ? 18.176 15.206 -28.762 1.00 69.56 162 VAL A N 1
ATOM 1295 C CA . VAL A 1 162 ? 16.892 14.543 -29.031 1.00 69.56 162 VAL A CA 1
ATOM 1296 C C . VAL A 1 162 ? 16.570 13.556 -27.908 1.00 69.56 162 VAL A C 1
ATOM 1298 O O . VAL A 1 162 ? 17.379 12.683 -27.588 1.00 69.56 162 VAL A O 1
ATOM 1301 N N . GLU A 1 163 ? 15.383 13.698 -27.322 1.00 75.75 163 GLU A N 1
ATOM 1302 C CA . GLU A 1 163 ? 14.839 12.807 -26.295 1.00 75.75 163 GLU A CA 1
ATOM 1303 C C . GLU A 1 163 ? 13.953 11.744 -26.953 1.00 75.75 163 GLU A C 1
ATOM 1305 O O . GLU A 1 163 ? 13.123 12.061 -27.802 1.00 75.75 163 GLU A O 1
ATOM 1310 N N . PHE A 1 164 ? 14.138 10.480 -26.572 1.00 66.56 164 PHE A N 1
ATOM 1311 C CA . PHE A 1 164 ? 13.412 9.336 -27.140 1.00 66.56 164 PHE A CA 1
ATOM 1312 C C . PHE A 1 164 ? 12.327 8.788 -26.203 1.00 66.56 164 PHE A C 1
ATOM 1314 O O . PHE A 1 164 ? 11.546 7.932 -26.604 1.00 66.56 164 PHE A O 1
ATOM 1321 N N . GLY A 1 165 ? 12.275 9.268 -24.957 1.00 75.06 165 GLY A N 1
ATOM 1322 C CA . GLY A 1 165 ? 11.327 8.830 -23.931 1.00 75.06 165 GLY A CA 1
ATOM 1323 C C . GLY A 1 165 ? 12.025 8.138 -22.764 1.00 75.06 165 GLY A C 1
ATOM 1324 O O . GLY A 1 165 ? 13.170 8.456 -22.447 1.00 75.06 165 GLY A O 1
ATOM 1325 N N . TYR A 1 166 ? 11.340 7.209 -22.100 1.00 77.25 166 TYR A N 1
ATOM 1326 C CA . TYR A 1 166 ? 11.867 6.526 -20.922 1.00 77.25 166 TYR A CA 1
ATOM 1327 C C . TYR A 1 166 ? 11.414 5.068 -20.838 1.00 77.25 166 TYR A C 1
ATOM 1329 O O . TYR A 1 166 ? 10.426 4.682 -21.446 1.00 77.25 166 TYR A O 1
ATOM 1337 N N . VAL A 1 167 ? 12.125 4.249 -20.065 1.00 78.81 167 VAL A N 1
ATOM 1338 C CA . VAL A 1 167 ? 11.743 2.863 -19.747 1.00 78.81 167 VAL A CA 1
ATOM 1339 C C . VAL A 1 167 ? 11.740 2.684 -18.235 1.00 78.81 167 VAL A C 1
ATOM 1341 O O . VAL A 1 167 ? 12.683 3.109 -17.566 1.00 78.81 167 VAL A O 1
ATOM 1344 N N . LYS A 1 168 ? 10.706 2.032 -17.693 1.00 85.88 168 LYS A N 1
ATOM 1345 C CA . LYS A 1 168 ? 10.572 1.787 -16.251 1.00 85.88 168 LYS A CA 1
ATOM 1346 C C . LYS A 1 168 ? 10.972 0.363 -15.872 1.00 85.88 168 LYS A C 1
ATOM 1348 O O . LYS A 1 168 ? 10.591 -0.609 -16.534 1.00 85.88 168 LYS A O 1
ATOM 1353 N N . PHE A 1 169 ? 11.695 0.247 -14.762 1.00 88.62 169 PHE A N 1
ATOM 1354 C CA . PHE A 1 169 ? 12.055 -1.019 -14.130 1.00 88.62 169 PHE A CA 1
ATOM 1355 C C . PHE A 1 169 ? 11.534 -1.057 -12.698 1.00 88.62 169 PHE A C 1
ATOM 1357 O O . PHE A 1 169 ? 11.730 -0.114 -11.932 1.00 88.62 169 PHE A O 1
ATOM 1364 N N . VAL A 1 170 ? 10.878 -2.159 -12.348 1.00 88.62 170 VAL A N 1
ATOM 1365 C CA . VAL A 1 170 ? 10.107 -2.313 -11.115 1.00 88.62 170 VAL A CA 1
ATOM 1366 C C . VAL A 1 170 ? 10.710 -3.412 -10.251 1.00 88.62 170 VAL A C 1
ATOM 1368 O O . VAL A 1 170 ? 10.818 -4.562 -10.678 1.00 88.62 170 VAL A O 1
ATOM 1371 N N . TYR A 1 171 ? 11.082 -3.075 -9.020 1.00 92.31 171 TYR A N 1
ATOM 1372 C CA . TYR A 1 171 ? 11.347 -4.055 -7.974 1.00 92.31 171 TYR A CA 1
ATOM 1373 C C . TYR A 1 171 ? 10.122 -4.143 -7.063 1.00 92.31 171 TYR A C 1
ATOM 1375 O O . TYR A 1 171 ? 9.823 -3.200 -6.328 1.00 92.31 171 TYR A O 1
ATOM 1383 N N . HIS A 1 172 ? 9.407 -5.262 -7.143 1.00 88.31 172 HIS A N 1
ATOM 1384 C CA . HIS A 1 172 ? 8.140 -5.457 -6.445 1.00 88.31 172 HIS A CA 1
ATOM 1385 C C . HIS A 1 172 ? 8.374 -5.971 -5.024 1.00 88.31 172 HIS A C 1
ATOM 1387 O O . HIS A 1 172 ? 9.038 -6.989 -4.838 1.00 88.31 172 HIS A O 1
ATOM 1393 N N . VAL A 1 173 ? 7.841 -5.309 -4.001 1.00 82.19 173 VAL A N 1
ATOM 1394 C CA . VAL A 1 173 ? 7.960 -5.780 -2.616 1.00 82.19 173 VAL A CA 1
ATOM 1395 C C . VAL A 1 173 ? 6.617 -6.283 -2.115 1.00 82.19 173 VAL A C 1
ATOM 1397 O O . VAL A 1 173 ? 5.679 -5.514 -1.921 1.00 82.19 173 VAL A O 1
ATOM 1400 N N . GLU A 1 174 ? 6.562 -7.585 -1.858 1.00 82.12 174 GLU A N 1
ATOM 1401 C CA . GLU A 1 174 ? 5.377 -8.277 -1.364 1.00 82.12 174 GLU A CA 1
ATOM 1402 C C . GLU A 1 174 ? 5.124 -7.947 0.117 1.00 82.12 174 GLU A C 1
ATOM 1404 O O . GLU A 1 174 ? 6.077 -7.863 0.911 1.00 82.12 174 GLU A O 1
ATOM 1409 N N . PRO A 1 175 ? 3.856 -7.804 0.536 1.00 73.19 175 PRO A N 1
ATOM 1410 C CA . PRO A 1 175 ? 3.518 -7.616 1.939 1.00 73.19 175 PRO A CA 1
ATOM 1411 C C . PRO A 1 175 ? 3.877 -8.849 2.772 1.00 73.19 175 PRO A C 1
ATOM 1413 O O . PRO A 1 175 ? 3.893 -9.988 2.304 1.00 73.19 175 PRO A O 1
ATOM 1416 N N . THR A 1 176 ? 4.161 -8.614 4.050 1.00 73.12 176 THR A N 1
ATOM 1417 C CA . THR A 1 176 ? 4.399 -9.665 5.049 1.00 73.12 176 THR A CA 1
ATOM 1418 C C . THR A 1 176 ? 3.486 -9.470 6.252 1.00 73.12 176 THR A C 1
ATOM 1420 O O . THR A 1 176 ? 2.985 -8.370 6.479 1.00 73.12 176 THR A O 1
ATOM 1423 N N . GLU A 1 177 ? 3.335 -10.504 7.083 1.00 68.50 177 GLU A N 1
ATOM 1424 C CA . GLU A 1 177 ? 2.580 -10.432 8.350 1.00 68.50 177 GLU A CA 1
ATOM 1425 C C . GLU A 1 177 ? 3.101 -9.346 9.320 1.00 68.50 177 GLU A C 1
ATOM 1427 O O . GLU A 1 177 ? 2.418 -8.928 10.254 1.00 68.50 177 GLU A O 1
ATOM 1432 N N . ASN A 1 178 ? 4.334 -8.875 9.101 1.00 69.75 178 ASN A N 1
ATOM 1433 C CA . ASN A 1 178 ? 4.981 -7.830 9.892 1.00 69.75 178 ASN A CA 1
ATOM 1434 C C . ASN A 1 178 ? 5.006 -6.465 9.187 1.00 69.75 178 ASN A C 1
ATOM 1436 O O . ASN A 1 178 ? 5.553 -5.516 9.743 1.00 69.75 178 ASN A O 1
ATOM 1440 N N . SER A 1 179 ? 4.467 -6.369 7.969 1.00 70.75 179 SER A N 1
ATOM 1441 C CA . SER A 1 179 ? 4.480 -5.135 7.173 1.00 70.75 179 SER A CA 1
ATOM 1442 C C . SER A 1 179 ? 3.390 -4.138 7.561 1.00 70.75 179 SER A C 1
ATOM 1444 O O . SER A 1 179 ? 3.448 -2.982 7.150 1.00 70.75 179 SER A O 1
ATOM 1446 N N . ASP A 1 180 ? 2.437 -4.573 8.382 1.00 81.06 180 ASP A N 1
ATOM 1447 C CA . ASP A 1 180 ? 1.351 -3.738 8.868 1.00 81.06 180 ASP A CA 1
ATOM 1448 C C . ASP A 1 180 ? 1.848 -2.672 9.848 1.00 81.06 180 ASP A C 1
ATOM 1450 O O . ASP A 1 180 ? 2.403 -2.974 10.912 1.00 81.06 180 ASP A O 1
ATOM 1454 N N . TYR A 1 181 ? 1.567 -1.411 9.529 1.00 83.94 181 TYR A N 1
ATOM 1455 C CA . TYR A 1 181 ? 1.762 -0.299 10.448 1.00 83.94 181 TYR A CA 1
ATOM 1456 C C . TYR A 1 181 ? 0.521 -0.113 11.326 1.00 83.94 181 TYR A C 1
ATOM 1458 O O . TYR A 1 181 ? -0.597 0.007 10.829 1.00 83.94 181 TYR A O 1
ATOM 1466 N N . VAL A 1 182 ? 0.702 -0.089 12.648 1.00 90.56 182 VAL A N 1
ATOM 1467 C CA . VAL A 1 182 ? -0.406 0.077 13.601 1.00 90.56 182 VAL A CA 1
ATOM 1468 C C . VAL A 1 182 ? -0.690 1.563 13.823 1.00 90.56 182 VAL A C 1
ATOM 1470 O O . VAL A 1 182 ? 0.075 2.255 14.492 1.00 90.56 182 VAL A O 1
ATOM 1473 N N . GLU A 1 183 ? -1.835 2.029 13.331 1.00 91.25 183 GLU A N 1
ATOM 1474 C CA . GLU A 1 183 ? -2.300 3.421 13.417 1.00 91.25 183 GLU A CA 1
ATOM 1475 C C . GLU A 1 183 ? -3.132 3.657 14.685 1.00 91.25 183 GLU A C 1
ATOM 1477 O O . GLU A 1 183 ? -4.349 3.876 14.656 1.00 91.25 183 GLU A O 1
ATOM 1482 N N . VAL A 1 184 ? -2.476 3.576 15.845 1.00 93.00 184 VAL A N 1
ATOM 1483 C CA . VAL A 1 184 ? -3.165 3.672 17.143 1.00 93.00 184 VAL A CA 1
ATOM 1484 C C . VAL A 1 184 ? -3.827 5.036 17.369 1.00 93.00 184 VAL A C 1
ATOM 1486 O O . VAL A 1 184 ? -4.883 5.108 17.997 1.00 93.00 184 VAL A O 1
ATOM 1489 N N . ASP A 1 185 ? -3.244 6.117 16.853 1.00 92.50 185 ASP A N 1
ATOM 1490 C CA . ASP A 1 185 ? -3.791 7.465 17.030 1.00 92.50 185 ASP A CA 1
ATOM 1491 C C . ASP A 1 185 ? -5.085 7.641 16.232 1.00 92.50 185 ASP A C 1
ATOM 1493 O O . ASP A 1 185 ? -6.088 8.123 16.766 1.00 92.50 185 ASP A O 1
ATOM 1497 N N . SER A 1 186 ? -5.111 7.136 14.999 1.00 93.31 186 SER A N 1
ATOM 1498 C CA . SER A 1 186 ? -6.307 7.104 14.156 1.00 93.31 186 SER A CA 1
ATOM 1499 C C . SER A 1 186 ? -7.398 6.208 14.767 1.00 93.31 186 SER A C 1
ATOM 1501 O O . SER A 1 186 ? -8.574 6.581 14.799 1.00 93.31 186 SER A O 1
ATOM 1503 N N . ALA A 1 187 ? -7.019 5.072 15.364 1.00 97.50 187 ALA A N 1
ATOM 1504 C CA . ALA A 1 187 ? -7.939 4.213 16.114 1.00 97.50 187 ALA A CA 1
ATOM 1505 C C . ALA A 1 187 ? -8.552 4.916 17.342 1.00 97.50 187 ALA A C 1
ATOM 1507 O O . ALA A 1 187 ? -9.761 4.829 17.580 1.00 97.50 187 ALA A O 1
ATOM 1508 N N . LYS A 1 188 ? -7.745 5.669 18.099 1.00 97.00 188 LYS A N 1
ATOM 1509 C CA . LYS A 1 188 ? -8.223 6.483 19.229 1.00 97.00 188 LYS A CA 1
ATOM 1510 C C . LYS A 1 188 ? -9.136 7.620 18.777 1.00 97.00 188 LYS A C 1
ATOM 1512 O O . LYS A 1 188 ? -10.113 7.907 19.467 1.00 97.00 188 LYS A O 1
ATOM 1517 N N . ALA A 1 189 ? -8.860 8.247 17.634 1.00 97.06 189 ALA A N 1
ATOM 1518 C CA . ALA A 1 189 ? -9.735 9.270 17.064 1.00 97.06 189 ALA A CA 1
ATOM 1519 C C . ALA A 1 189 ? -11.132 8.703 16.758 1.00 97.06 189 ALA A C 1
ATOM 1521 O O . ALA A 1 189 ? -12.130 9.267 17.207 1.00 97.06 189 ALA A O 1
ATOM 1522 N N . ALA A 1 190 ? -11.201 7.534 16.111 1.00 97.88 190 ALA A N 1
ATOM 1523 C CA . ALA A 1 190 ? -12.464 6.837 15.859 1.00 97.88 190 ALA A CA 1
ATOM 1524 C C . ALA A 1 190 ? -13.221 6.506 17.160 1.00 97.88 190 ALA A C 1
ATOM 1526 O O . ALA A 1 190 ? -14.419 6.763 17.275 1.00 97.88 190 ALA A O 1
ATOM 1527 N N . PHE A 1 191 ? -12.521 5.973 18.168 1.00 98.38 191 PHE A N 1
ATOM 1528 C CA . PHE A 1 191 ? -13.112 5.671 19.475 1.00 98.38 191 PHE A CA 1
ATOM 1529 C C . PHE A 1 191 ? -13.683 6.920 20.167 1.00 98.38 191 PHE A C 1
ATOM 1531 O O . PHE A 1 191 ? -14.797 6.894 20.699 1.00 98.38 191 PHE A O 1
ATOM 1538 N N . ASN A 1 192 ? -12.943 8.030 20.133 1.00 98.19 192 ASN A N 1
ATOM 1539 C CA . ASN A 1 192 ? -13.374 9.292 20.726 1.00 98.19 192 ASN A CA 1
ATOM 1540 C C . ASN A 1 192 ? -14.617 9.857 20.028 1.00 98.19 192 ASN A C 1
ATOM 1542 O O . ASN A 1 192 ? -15.528 10.319 20.715 1.00 98.19 192 ASN A O 1
ATOM 1546 N N . GLU A 1 193 ? -14.694 9.769 18.698 1.00 98.19 193 GLU A N 1
ATOM 1547 C CA . GLU A 1 193 ? -15.878 10.192 17.942 1.00 98.19 193 GLU A CA 1
ATOM 1548 C C . GLU A 1 193 ? -17.112 9.353 18.315 1.00 98.19 193 GLU A C 1
ATOM 1550 O O . GLU A 1 193 ? -18.183 9.902 18.573 1.00 98.19 193 GLU A O 1
ATOM 1555 N N . ILE A 1 194 ? -16.967 8.030 18.465 1.00 97.69 194 ILE A N 1
ATOM 1556 C CA . ILE A 1 194 ? -18.067 7.167 18.934 1.00 97.69 194 ILE A CA 1
ATOM 1557 C C . ILE A 1 194 ? -18.570 7.614 20.311 1.00 97.69 194 ILE A C 1
ATOM 1559 O O . ILE A 1 194 ? -19.778 7.738 20.532 1.00 97.69 194 ILE A O 1
ATOM 1563 N N . ASN A 1 195 ? -17.657 7.908 21.235 1.00 98.06 195 ASN A N 1
ATOM 1564 C CA . ASN A 1 195 ? -18.015 8.380 22.570 1.00 98.06 195 ASN A CA 1
ATOM 1565 C C . ASN A 1 195 ? -18.650 9.774 22.581 1.00 98.06 195 ASN A C 1
ATOM 1567 O O . ASN A 1 195 ? -19.561 10.019 23.383 1.00 98.06 195 ASN A O 1
ATOM 1571 N N . ALA A 1 196 ? -18.230 10.670 21.687 1.00 97.94 196 ALA A N 1
ATOM 1572 C CA . ALA A 1 196 ? -18.873 11.968 21.510 1.00 97.94 196 ALA A CA 1
ATOM 1573 C C . ALA A 1 196 ? -20.345 11.794 21.099 1.00 97.94 196 ALA A C 1
ATOM 1575 O O . ALA A 1 196 ? -21.237 12.396 21.701 1.00 97.94 196 ALA A O 1
ATOM 1576 N N . GLN A 1 197 ? -20.614 10.889 20.156 1.00 96.75 197 GLN A N 1
ATOM 1577 C CA . GLN A 1 197 ? -21.962 10.596 19.661 1.00 96.75 197 GLN A CA 1
ATOM 1578 C C . GLN A 1 197 ? -22.836 9.899 20.716 1.00 96.75 197 GLN A C 1
ATOM 1580 O O . GLN A 1 197 ? -24.009 10.247 20.878 1.00 96.75 197 GLN A O 1
ATOM 1585 N N . ARG A 1 198 ? -22.271 8.971 21.502 1.00 97.38 198 ARG A N 1
ATOM 1586 C CA . ARG A 1 198 ? -22.961 8.360 22.655 1.00 97.38 198 ARG A CA 1
ATOM 1587 C C . ARG A 1 198 ? -23.359 9.402 23.694 1.00 97.38 198 ARG A C 1
ATOM 1589 O O . ARG A 1 198 ? -24.518 9.446 24.105 1.00 97.38 198 ARG A O 1
ATOM 1596 N N . THR A 1 199 ? -22.429 10.280 24.057 1.00 97.44 199 THR A N 1
ATOM 1597 C CA . THR A 1 199 ? -22.673 11.350 25.034 1.00 97.44 199 THR A CA 1
ATOM 1598 C C . THR A 1 199 ? -23.752 12.316 24.541 1.00 97.44 199 THR A C 1
ATOM 1600 O O . THR A 1 199 ? -24.654 12.670 25.298 1.00 97.44 199 THR A O 1
ATOM 1603 N N . ALA A 1 200 ? -23.720 12.691 23.257 1.00 96.75 200 ALA A N 1
ATOM 1604 C CA . ALA A 1 200 ? -24.744 13.536 22.640 1.00 96.75 200 ALA A CA 1
ATOM 1605 C C . ALA A 1 200 ? -26.143 12.890 22.655 1.00 96.75 200 ALA A C 1
ATOM 1607 O O . ALA A 1 200 ? -27.148 13.593 22.753 1.00 96.75 200 ALA A O 1
ATOM 1608 N N . ALA A 1 201 ? -26.215 11.558 22.613 1.00 95.62 201 ALA A N 1
ATOM 1609 C CA . ALA A 1 201 ? -27.453 10.793 22.748 1.00 95.62 201 ALA A CA 1
ATOM 1610 C C . ALA A 1 201 ? -27.873 10.529 24.210 1.00 95.62 201 ALA A C 1
ATOM 1612 O O . ALA A 1 201 ? -28.865 9.839 24.442 1.00 95.62 201 ALA A O 1
ATOM 1613 N N . GLY A 1 202 ? -27.140 11.055 25.199 1.00 97.06 202 GLY A N 1
ATOM 1614 C CA . GLY A 1 202 ? -27.419 10.845 26.622 1.00 97.06 202 GLY A CA 1
ATOM 1615 C C . GLY A 1 202 ? -27.022 9.462 27.150 1.00 97.06 202 GLY A C 1
ATOM 1616 O O . GLY A 1 202 ? -27.499 9.060 28.211 1.00 97.06 202 GLY A O 1
ATOM 1617 N N . LEU A 1 203 ? -26.169 8.731 26.428 1.00 97.25 203 LEU A N 1
ATOM 1618 C CA . LEU A 1 203 ? -25.659 7.423 26.836 1.00 97.25 203 LEU A CA 1
ATOM 1619 C C . LEU A 1 203 ? -24.312 7.551 27.567 1.00 97.25 203 LEU A C 1
ATOM 1621 O O . LEU A 1 203 ? -23.537 8.463 27.269 1.00 97.25 203 LEU A O 1
ATOM 1625 N N . PRO A 1 204 ? -23.979 6.614 28.475 1.00 96.25 204 PRO A N 1
ATOM 1626 C CA . PRO A 1 204 ? -22.645 6.536 29.058 1.00 96.25 204 PRO A CA 1
ATOM 1627 C C . PRO A 1 204 ? -21.569 6.328 27.985 1.00 96.25 204 PRO A C 1
ATOM 1629 O O . PRO A 1 204 ? -21.743 5.521 27.064 1.00 96.25 204 PRO A O 1
ATOM 1632 N N . ALA A 1 205 ? -20.441 7.025 28.124 1.00 96.88 205 ALA A N 1
ATOM 1633 C CA . ALA A 1 205 ? -19.261 6.781 27.304 1.00 96.88 205 ALA A CA 1
ATOM 1634 C C . ALA A 1 205 ? -18.700 5.373 27.569 1.00 96.88 205 ALA A C 1
ATOM 1636 O O . ALA A 1 205 ? -18.678 4.904 28.708 1.00 96.88 205 ALA A O 1
ATOM 1637 N N . LEU A 1 206 ? -18.239 4.714 26.510 1.00 97.44 206 LEU A N 1
ATOM 1638 C CA . LEU A 1 206 ? -17.506 3.457 26.572 1.00 97.44 206 LEU A CA 1
ATOM 1639 C C . LEU A 1 206 ? -16.118 3.698 27.160 1.00 97.44 206 LEU A C 1
ATOM 1641 O O . LEU A 1 206 ? -15.481 4.720 26.887 1.00 97.44 206 LEU A O 1
ATOM 1645 N N . THR A 1 207 ? -15.625 2.723 27.917 1.00 98.00 207 THR A N 1
ATOM 1646 C CA . THR A 1 207 ? -14.233 2.700 28.379 1.00 98.00 207 THR A CA 1
ATOM 1647 C C . THR A 1 207 ? -13.352 2.023 27.332 1.00 98.00 207 THR A C 1
ATOM 1649 O O . THR A 1 207 ? -13.726 0.982 26.793 1.00 98.00 207 THR A O 1
ATOM 1652 N N . TRP A 1 208 ? -12.187 2.602 27.034 1.00 98.00 208 TRP A N 1
ATOM 1653 C CA . TRP A 1 208 ? -11.203 1.950 26.169 1.00 98.00 208 TRP A CA 1
ATOM 1654 C C . TRP A 1 208 ? -10.651 0.711 26.876 1.00 98.00 208 TRP A C 1
ATOM 1656 O O . TRP A 1 208 ? -10.183 0.815 28.011 1.00 98.00 208 TRP A O 1
ATOM 1666 N N . SER A 1 209 ? -10.702 -0.445 26.219 1.00 97.88 209 SER A N 1
ATOM 1667 C CA . SER A 1 209 ? -10.224 -1.708 26.786 1.00 97.88 209 SER A CA 1
ATOM 1668 C C . SER A 1 209 ? -8.931 -2.160 26.114 1.00 97.88 209 SER A C 1
ATOM 1670 O O . SER A 1 209 ? -8.940 -2.644 24.982 1.00 97.88 209 SER A O 1
ATOM 1672 N N . ASP A 1 210 ? -7.813 -2.041 26.834 1.00 97.12 210 ASP A N 1
ATOM 1673 C CA . ASP A 1 210 ? -6.516 -2.551 26.374 1.00 97.12 210 ASP A CA 1
ATOM 1674 C C . ASP A 1 210 ? -6.524 -4.079 26.226 1.00 97.12 210 ASP A C 1
ATOM 1676 O O . ASP A 1 210 ? -5.879 -4.620 25.326 1.00 97.12 210 ASP A O 1
ATOM 1680 N N . ASP A 1 211 ? -7.295 -4.781 27.059 1.00 96.94 211 ASP A N 1
ATOM 1681 C CA . ASP A 1 211 ? -7.449 -6.232 26.969 1.00 96.94 211 ASP A CA 1
ATOM 1682 C C . ASP A 1 211 ? -8.151 -6.625 25.662 1.00 96.94 211 ASP A C 1
ATOM 1684 O O . ASP A 1 211 ? -7.639 -7.468 24.920 1.00 96.94 211 ASP A O 1
ATOM 1688 N N . LEU A 1 212 ? -9.275 -5.978 25.314 1.00 96.31 212 LEU A N 1
ATOM 1689 C CA . LEU A 1 212 ? -9.947 -6.192 24.023 1.00 96.31 212 LEU A CA 1
ATOM 1690 C C . LEU A 1 212 ? -9.070 -5.770 22.844 1.00 96.31 212 LEU A C 1
ATOM 1692 O O . LEU A 1 212 ? -9.077 -6.434 21.802 1.00 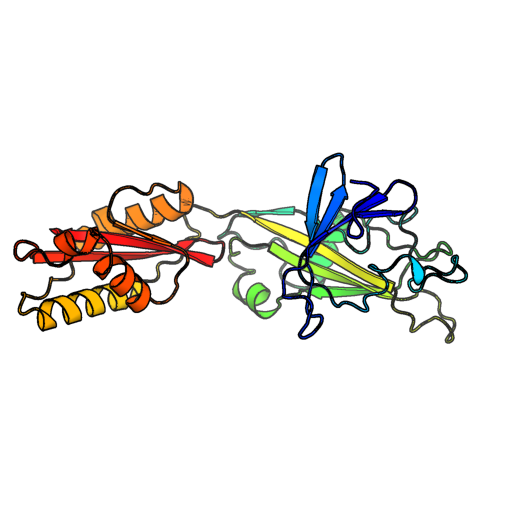96.31 212 LEU A O 1
ATOM 1696 N N . TYR A 1 213 ? -8.325 -4.673 22.989 1.00 97.44 213 TYR A N 1
ATOM 1697 C CA . TYR A 1 213 ? -7.437 -4.178 21.944 1.00 97.44 213 TYR A CA 1
ATOM 1698 C C . TYR A 1 213 ? -6.359 -5.212 21.608 1.00 97.44 213 TYR A C 1
ATOM 1700 O O . TYR A 1 213 ? -6.244 -5.629 20.457 1.00 97.44 213 TYR A O 1
ATOM 1708 N N . ASN A 1 214 ? -5.623 -5.682 22.617 1.00 95.81 214 ASN A N 1
ATOM 1709 C CA . ASN A 1 214 ? -4.468 -6.556 22.418 1.00 95.81 214 ASN A CA 1
ATOM 1710 C C . ASN A 1 214 ? -4.846 -8.013 22.121 1.00 95.81 214 ASN A C 1
ATOM 1712 O O . ASN A 1 214 ? -4.156 -8.669 21.346 1.00 95.81 214 ASN A O 1
ATOM 1716 N N . SER A 1 215 ? -5.916 -8.534 22.730 1.00 95.50 215 SER A N 1
ATOM 1717 C CA . SER A 1 215 ? -6.281 -9.953 22.590 1.00 95.50 215 SER A CA 1
ATOM 1718 C C . SER A 1 215 ? -7.110 -10.262 21.346 1.00 95.50 215 SER A C 1
ATOM 1720 O O . SER A 1 215 ? -7.063 -11.387 20.856 1.00 95.50 215 SER A O 1
ATOM 1722 N N . THR A 1 216 ? -7.883 -9.288 20.855 1.00 95.00 216 THR A N 1
ATOM 1723 C CA . THR A 1 216 ? -8.921 -9.538 19.843 1.00 95.00 216 THR A CA 1
ATOM 1724 C C . THR A 1 216 ? -8.864 -8.526 18.704 1.00 95.00 216 THR A C 1
ATOM 1726 O O . THR A 1 216 ? -8.744 -8.901 17.544 1.00 95.00 216 THR A O 1
ATOM 1729 N N . THR A 1 217 ? -8.909 -7.232 19.017 1.00 96.88 217 THR A N 1
ATOM 1730 C CA . THR A 1 217 ? -9.180 -6.180 18.021 1.00 96.88 217 THR A CA 1
ATOM 1731 C C . THR A 1 217 ? -7.995 -5.924 17.098 1.00 96.88 217 THR A C 1
ATOM 1733 O O . THR A 1 217 ? -8.159 -5.929 15.882 1.00 96.88 217 THR A O 1
ATOM 1736 N N . LEU A 1 218 ? -6.789 -5.751 17.645 1.00 95.62 218 LEU A N 1
ATOM 1737 C CA . LEU A 1 218 ? -5.584 -5.576 16.836 1.00 95.62 218 LEU A CA 1
ATOM 1738 C C . LEU A 1 218 ? -5.205 -6.850 16.059 1.00 95.62 218 LEU A C 1
ATOM 1740 O O . LEU A 1 218 ? -4.938 -6.728 14.864 1.00 95.62 218 LEU A O 1
ATOM 1744 N N . PRO A 1 219 ? -5.210 -8.059 16.661 1.00 93.88 219 PRO A N 1
ATOM 1745 C CA . PRO A 1 219 ? -5.020 -9.293 15.900 1.00 93.88 219 PRO A CA 1
ATOM 1746 C C . PRO A 1 219 ? -6.006 -9.433 14.740 1.00 93.88 219 PRO A C 1
ATOM 1748 O O . PRO A 1 219 ? -5.604 -9.815 13.647 1.00 93.88 219 PRO A O 1
ATOM 1751 N N . HIS A 1 220 ? -7.272 -9.062 14.948 1.00 93.25 220 HIS A N 1
ATOM 1752 C CA . HIS A 1 220 ? -8.268 -9.107 13.888 1.00 93.25 220 HIS A CA 1
ATOM 1753 C C . HIS A 1 220 ? -7.998 -8.066 12.793 1.00 93.25 220 HIS A C 1
ATOM 1755 O O . HIS A 1 220 ? -8.075 -8.410 11.625 1.00 93.25 220 HIS A O 1
ATOM 1761 N N . ALA A 1 221 ? -7.589 -6.836 13.128 1.00 92.25 221 ALA A N 1
ATOM 1762 C CA . ALA A 1 221 ? -7.197 -5.839 12.122 1.00 92.25 221 ALA A CA 1
ATOM 1763 C C . ALA A 1 221 ? -6.097 -6.359 11.180 1.00 92.25 221 ALA A C 1
ATOM 1765 O O . ALA A 1 221 ? -6.198 -6.182 9.967 1.00 92.25 221 ALA A O 1
ATOM 1766 N N . LYS A 1 222 ? -5.099 -7.050 11.745 1.00 89.62 222 LYS A N 1
ATOM 1767 C CA . LYS A 1 222 ? -4.029 -7.720 10.993 1.00 89.62 222 LYS A CA 1
ATOM 1768 C C . LYS A 1 222 ? -4.518 -8.929 10.196 1.00 89.62 222 LYS A C 1
ATOM 1770 O O . LYS A 1 222 ? -4.025 -9.209 9.119 1.00 89.62 222 LYS A O 1
ATOM 1775 N N . ASP A 1 223 ? -5.492 -9.677 10.700 1.00 87.00 223 ASP A N 1
ATOM 1776 C CA . ASP A 1 223 ? -6.079 -10.764 9.911 1.00 87.00 223 ASP A CA 1
ATOM 1777 C C . ASP A 1 223 ? -6.804 -10.203 8.674 1.00 87.00 223 ASP A C 1
ATOM 1779 O O . ASP A 1 223 ? -6.566 -10.656 7.556 1.00 87.00 223 ASP A O 1
ATOM 1783 N N . ILE A 1 224 ? -7.603 -9.140 8.839 1.00 85.94 224 ILE A N 1
ATOM 1784 C CA . ILE A 1 224 ? -8.326 -8.483 7.737 1.00 85.94 224 ILE A CA 1
ATOM 1785 C C . ILE A 1 224 ? -7.354 -8.011 6.641 1.00 85.94 224 ILE A C 1
ATOM 1787 O O . ILE A 1 224 ? -7.648 -8.194 5.456 1.00 85.94 224 ILE A O 1
ATOM 1791 N N . SER A 1 225 ? -6.218 -7.412 7.014 1.00 81.25 225 SER A N 1
ATOM 1792 C CA . SER A 1 225 ? -5.238 -6.871 6.060 1.00 81.25 225 SER A CA 1
ATOM 1793 C C . SER A 1 225 ? -4.576 -7.948 5.193 1.00 81.25 225 SER A C 1
ATOM 1795 O O . SER A 1 225 ? -4.162 -7.651 4.071 1.00 81.25 225 SER A O 1
ATOM 1797 N N . HIS A 1 226 ? -4.517 -9.196 5.668 1.00 78.06 226 HIS A N 1
ATOM 1798 C CA . HIS A 1 226 ? -3.857 -10.304 4.972 1.00 78.06 226 HIS A CA 1
ATOM 1799 C C . HIS A 1 226 ? -4.826 -11.301 4.329 1.00 78.06 226 HIS A C 1
ATOM 1801 O O . HIS A 1 226 ? -4.510 -11.878 3.288 1.00 78.06 226 HIS A O 1
ATOM 1807 N N . THR A 1 227 ? -5.995 -11.530 4.927 1.00 77.00 227 THR A N 1
ATOM 1808 C CA . THR A 1 227 ? -6.921 -12.597 4.510 1.00 77.00 227 THR A CA 1
ATOM 1809 C C . THR A 1 227 ? -8.259 -12.078 3.995 1.00 77.00 227 THR A C 1
ATOM 1811 O O . THR A 1 227 ? -9.041 -12.857 3.447 1.00 77.00 227 THR A O 1
ATOM 1814 N N . TYR A 1 228 ? -8.534 -10.775 4.132 1.00 74.56 228 TYR A N 1
ATOM 1815 C CA . TYR A 1 228 ? -9.848 -10.173 3.878 1.00 74.56 228 TYR A CA 1
ATOM 1816 C C . TYR A 1 228 ? -10.989 -10.811 4.681 1.00 74.56 228 TYR A C 1
ATOM 1818 O O . TYR A 1 228 ? -12.155 -10.720 4.276 1.00 74.56 228 TYR A O 1
ATOM 1826 N N . ASN A 1 229 ? -10.681 -11.432 5.824 1.00 74.00 229 ASN A N 1
ATOM 1827 C CA . ASN A 1 229 ? -11.699 -11.789 6.801 1.00 74.00 229 ASN A CA 1
ATOM 1828 C C . ASN A 1 229 ? -12.527 -10.533 7.113 1.00 74.00 229 ASN A C 1
ATOM 1830 O O . ASN A 1 229 ? -11.969 -9.477 7.364 1.00 74.00 229 ASN A O 1
ATOM 1834 N N . SER A 1 230 ? -13.849 -10.594 6.985 1.00 80.94 230 SER A N 1
ATOM 1835 C CA . SER A 1 230 ? -14.726 -9.420 7.141 1.00 80.94 230 SER A CA 1
ATOM 1836 C C . SER A 1 230 ? -15.805 -9.641 8.193 1.00 80.94 230 SER A C 1
ATOM 1838 O O . SER A 1 230 ? -16.808 -8.926 8.221 1.00 80.94 230 SER A O 1
ATOM 1840 N N . ASP A 1 231 ? -15.588 -10.624 9.065 1.00 80.75 231 ASP A N 1
ATOM 1841 C CA . ASP A 1 231 ? -16.477 -10.915 10.178 1.00 80.75 231 ASP A CA 1
ATOM 1842 C C . ASP A 1 231 ? -16.506 -9.746 11.177 1.00 80.75 231 ASP A C 1
ATOM 1844 O O . ASP A 1 231 ? -15.509 -9.084 11.440 1.00 80.75 231 ASP A O 1
ATOM 1848 N N . GLY A 1 232 ? -17.668 -9.470 11.770 1.00 86.62 232 GLY A N 1
ATOM 1849 C CA . GLY A 1 232 ? -17.813 -8.413 12.776 1.00 86.62 232 GLY A CA 1
ATOM 1850 C C . GLY A 1 232 ? -17.882 -6.988 12.209 1.00 86.62 232 GLY A C 1
ATOM 1851 O O . GLY A 1 232 ? -18.405 -6.743 11.122 1.00 86.62 232 GLY A O 1
ATOM 1852 N N . ILE A 1 233 ? -17.436 -6.010 13.005 1.00 90.12 233 ILE A N 1
ATOM 1853 C CA . ILE A 1 233 ? -17.488 -4.583 12.656 1.00 90.12 233 ILE A CA 1
ATOM 1854 C C . ILE A 1 233 ? -16.153 -4.207 12.024 1.00 90.12 233 ILE A C 1
ATOM 1856 O O . ILE A 1 233 ? -15.146 -4.092 12.725 1.00 90.12 233 ILE A O 1
ATOM 1860 N N . VAL A 1 234 ? -16.148 -4.025 10.703 1.00 92.94 234 VAL A N 1
ATOM 1861 C CA . VAL A 1 234 ? -14.937 -3.741 9.920 1.00 92.94 234 VAL A CA 1
ATOM 1862 C C . VAL A 1 234 ? -15.116 -2.544 8.986 1.00 92.94 234 VAL A C 1
ATOM 1864 O O . VAL A 1 234 ? -16.240 -2.144 8.667 1.00 92.94 234 VAL A O 1
ATOM 1867 N N . TYR A 1 235 ? -14.009 -1.936 8.557 1.00 88.81 235 TYR A N 1
ATOM 1868 C CA . TYR A 1 235 ? -13.988 -0.892 7.526 1.00 88.81 235 TYR A CA 1
ATOM 1869 C C . TYR A 1 235 ? -12.631 -0.868 6.795 1.00 88.81 235 TYR A C 1
ATOM 1871 O O . TYR A 1 235 ? -11.648 -1.404 7.301 1.00 88.81 235 TYR A O 1
ATOM 1879 N N . ARG A 1 236 ? -12.553 -0.272 5.596 1.00 88.44 236 ARG A N 1
ATOM 1880 C CA . ARG A 1 236 ? -11.307 -0.197 4.808 1.00 88.44 236 ARG A CA 1
ATOM 1881 C C . ARG A 1 236 ? -11.168 1.081 3.978 1.00 88.44 236 ARG A C 1
ATOM 1883 O O . ARG A 1 236 ? -12.180 1.676 3.606 1.00 88.44 236 ARG A O 1
ATOM 1890 N N . ARG A 1 237 ? -9.932 1.405 3.574 1.00 84.69 237 ARG A N 1
ATOM 1891 C CA . ARG A 1 237 ? -9.577 2.476 2.612 1.00 84.69 237 ARG A CA 1
ATOM 1892 C C . ARG A 1 237 ? -10.005 3.880 3.050 1.00 84.69 237 ARG A C 1
ATOM 1894 O O . ARG A 1 237 ? -10.472 4.674 2.242 1.00 84.69 237 ARG A O 1
ATOM 1901 N N . GLU A 1 238 ? -9.885 4.161 4.336 1.00 89.50 238 GLU A N 1
ATOM 1902 C CA . GLU A 1 238 ? -10.113 5.484 4.914 1.00 89.50 238 GLU A CA 1
ATOM 1903 C C . GLU A 1 238 ? -9.033 5.723 5.953 1.00 89.50 238 GLU A C 1
ATOM 1905 O O . GLU A 1 238 ? -8.821 4.852 6.796 1.00 89.50 238 GLU A O 1
ATOM 1910 N N . SER A 1 239 ? -8.343 6.854 5.866 1.00 86.12 239 SER A N 1
ATOM 1911 C CA . SER A 1 239 ? -7.262 7.195 6.790 1.00 86.12 239 SER A CA 1
ATOM 1912 C C . SER A 1 239 ? -7.762 7.961 8.013 1.00 86.12 239 SER A C 1
ATOM 1914 O O . SER A 1 239 ? -7.149 7.887 9.074 1.00 86.12 239 SER A O 1
ATOM 1916 N N . ASP A 1 240 ? -8.897 8.659 7.901 1.00 89.50 240 ASP A N 1
ATOM 1917 C CA . ASP A 1 240 ? -9.473 9.440 8.994 1.00 89.50 240 ASP A CA 1
ATOM 1918 C C . ASP A 1 240 ? -10.409 8.589 9.872 1.00 89.50 240 ASP A C 1
ATOM 1920 O O . ASP A 1 240 ? -11.511 8.194 9.471 1.00 89.50 240 ASP A O 1
ATOM 1924 N N . GLY A 1 241 ? -9.995 8.355 11.120 1.00 92.38 241 GLY A N 1
ATOM 1925 C CA . GLY A 1 241 ? -10.772 7.583 12.091 1.00 92.38 241 GLY A CA 1
ATOM 1926 C C . GLY A 1 241 ? -12.152 8.166 12.412 1.00 92.38 241 GLY A C 1
ATOM 1927 O O . GLY A 1 241 ? -13.103 7.407 12.621 1.00 92.38 241 GLY A O 1
ATOM 1928 N N . SER A 1 242 ? -12.316 9.490 12.394 1.00 93.56 242 SER A N 1
ATOM 1929 C CA . SER A 1 242 ? -13.614 10.134 12.636 1.00 93.56 242 SER A CA 1
ATOM 1930 C C . SER A 1 242 ? -14.590 9.867 11.491 1.00 93.56 242 SER A C 1
ATOM 1932 O O . SER A 1 242 ? -15.790 9.680 11.716 1.00 93.56 242 SER A O 1
ATOM 1934 N N . VAL A 1 243 ? -14.096 9.793 10.251 1.00 93.12 243 VAL A N 1
ATOM 1935 C CA . VAL A 1 243 ? -14.919 9.418 9.092 1.00 93.12 243 VAL A CA 1
ATOM 1936 C C . VAL A 1 243 ? -15.368 7.960 9.206 1.00 93.12 243 VAL A C 1
ATOM 1938 O O . VAL A 1 243 ? -16.544 7.663 8.975 1.00 93.12 243 VAL A O 1
ATOM 1941 N N . VAL A 1 244 ? -14.476 7.056 9.622 1.00 94.12 244 VAL A N 1
ATOM 1942 C CA . VAL A 1 244 ? -14.810 5.638 9.852 1.00 94.12 244 VAL A CA 1
ATOM 1943 C C . VAL A 1 244 ? -15.872 5.479 10.941 1.00 94.12 244 VAL A C 1
ATOM 1945 O O . VAL A 1 244 ? -16.888 4.816 10.716 1.00 94.12 244 VAL A O 1
ATOM 1948 N N . ALA A 1 245 ? -15.693 6.143 12.086 1.00 95.56 245 ALA A N 1
ATOM 1949 C CA . ALA A 1 245 ? -16.658 6.133 13.184 1.00 95.56 245 ALA A CA 1
ATOM 1950 C C . ALA A 1 245 ? -18.054 6.585 12.730 1.00 95.56 245 ALA A C 1
ATOM 1952 O O . ALA A 1 245 ? -19.053 5.908 12.989 1.00 95.56 245 ALA A O 1
ATOM 1953 N N . ASN A 1 246 ? -18.124 7.690 11.983 1.00 91.75 246 ASN A N 1
ATOM 1954 C CA . ASN A 1 246 ? -19.381 8.208 11.448 1.00 91.75 246 ASN A CA 1
ATOM 1955 C C . ASN A 1 246 ? -20.045 7.250 10.450 1.00 91.75 246 ASN A C 1
ATOM 1957 O O . ASN A 1 246 ? -21.272 7.107 10.461 1.00 91.75 246 ASN A O 1
ATOM 1961 N N . LYS A 1 247 ? -19.261 6.548 9.623 1.00 92.38 247 LYS A N 1
ATOM 1962 C CA . LYS A 1 247 ? -19.785 5.518 8.712 1.00 92.38 247 LYS A CA 1
ATOM 1963 C C . LYS A 1 247 ? -20.393 4.347 9.483 1.00 92.38 247 LYS A C 1
ATOM 1965 O O . LYS A 1 247 ? -21.519 3.957 9.175 1.00 92.38 247 LYS A O 1
ATOM 1970 N N . TRP A 1 248 ? -19.728 3.838 10.523 1.00 91.81 248 TRP A N 1
ATOM 1971 C CA . TRP A 1 248 ? -20.309 2.793 11.377 1.00 91.81 248 TRP A CA 1
ATOM 1972 C C . TRP A 1 248 ? -21.596 3.261 12.065 1.00 91.81 248 TRP A C 1
ATOM 1974 O O . TRP A 1 248 ? -22.612 2.566 12.006 1.00 91.81 248 TRP A O 1
ATOM 1984 N N . LEU A 1 249 ? -21.593 4.468 12.635 1.00 89.31 249 LEU A N 1
ATOM 1985 C CA . LEU A 1 249 ? -22.745 5.059 13.326 1.00 89.31 249 LEU A CA 1
ATOM 1986 C C . LEU A 1 249 ? -23.905 5.464 12.410 1.00 89.31 249 LEU A C 1
ATOM 1988 O O . LEU A 1 249 ? -24.997 5.725 12.915 1.00 89.31 249 LEU A O 1
ATOM 1992 N N . SER A 1 250 ? -23.685 5.518 11.098 1.00 85.69 250 SER A N 1
ATOM 1993 C CA . SER A 1 250 ? -24.722 5.767 10.084 1.00 85.69 250 SER A CA 1
ATOM 1994 C C . SER A 1 250 ? -25.193 4.483 9.391 1.00 85.69 250 SER A C 1
ATOM 1996 O O . SER A 1 250 ? -26.016 4.535 8.481 1.00 85.69 250 SER A O 1
ATOM 1998 N N . SER A 1 251 ? -24.668 3.328 9.804 1.00 85.69 251 SER A N 1
ATOM 1999 C CA . SER A 1 251 ? -24.998 2.015 9.249 1.00 85.69 251 SER A CA 1
ATOM 2000 C C . SER A 1 251 ? -25.874 1.197 10.206 1.00 85.69 251 SER A C 1
ATOM 2002 O O . SER A 1 251 ? -26.162 1.624 11.325 1.00 85.69 251 SER A O 1
ATOM 2004 N N . GLY A 1 252 ? -26.242 -0.025 9.805 1.00 80.75 252 GLY A N 1
ATOM 2005 C CA . GLY A 1 252 ? -26.940 -0.977 10.682 1.00 80.75 252 GLY A CA 1
ATOM 2006 C C . GLY A 1 252 ? -26.167 -1.348 11.959 1.00 80.75 252 GLY A C 1
ATOM 2007 O O . GLY A 1 252 ? -26.758 -1.848 12.907 1.00 80.75 252 GLY A O 1
ATOM 2008 N N . ILE A 1 253 ? -24.864 -1.051 12.025 1.00 85.38 253 ILE A N 1
ATOM 2009 C CA . ILE A 1 253 ? -24.003 -1.277 13.198 1.00 85.38 253 ILE A CA 1
ATOM 2010 C C . ILE A 1 253 ? -24.305 -0.275 14.327 1.00 85.38 253 ILE A C 1
ATOM 2012 O O . ILE A 1 253 ? -23.975 -0.521 15.489 1.00 85.38 253 ILE A O 1
ATOM 2016 N N . ARG A 1 254 ? -24.978 0.843 14.014 1.00 88.25 254 ARG A N 1
ATOM 2017 C CA . ARG A 1 254 ? -25.319 1.899 14.976 1.00 88.25 254 ARG A CA 1
ATOM 2018 C C . ARG A 1 254 ? -25.996 1.359 16.232 1.00 88.25 254 ARG A C 1
ATOM 2020 O O . ARG A 1 254 ? -25.652 1.802 17.321 1.00 88.25 254 ARG A O 1
ATOM 2027 N N . GLU A 1 255 ? -26.948 0.438 16.096 1.00 87.50 255 GLU A N 1
ATOM 2028 C CA . GLU A 1 255 ? -27.706 -0.092 17.239 1.00 87.50 255 GLU A CA 1
ATOM 2029 C C . GLU A 1 255 ? -26.800 -0.797 18.255 1.00 87.50 255 GLU A C 1
ATOM 2031 O O . GLU A 1 255 ? -27.006 -0.664 19.459 1.00 87.50 255 GLU A O 1
ATOM 2036 N N . LEU A 1 256 ? -25.746 -1.466 17.780 1.00 88.44 256 LEU A N 1
ATOM 2037 C CA . LEU A 1 256 ? -24.757 -2.126 18.630 1.00 88.44 256 LEU A CA 1
ATOM 2038 C C . LEU A 1 256 ? -23.887 -1.092 19.357 1.00 88.44 256 LEU A C 1
ATOM 2040 O O . LEU A 1 256 ? -23.749 -1.135 20.578 1.00 88.44 256 LEU A O 1
ATOM 2044 N N . LEU A 1 257 ? -23.363 -0.107 18.618 1.00 88.38 257 LEU A N 1
ATOM 2045 C CA . LEU A 1 257 ? -22.491 0.944 19.167 1.00 88.38 257 LEU A CA 1
ATOM 2046 C C . LEU A 1 257 ? -23.213 1.907 20.107 1.00 88.38 257 LEU A C 1
ATOM 2048 O O . LEU A 1 257 ? -22.584 2.509 20.975 1.00 88.38 257 LEU A O 1
ATOM 2052 N N . MET A 1 258 ? -24.523 2.063 19.934 1.00 92.38 258 MET A N 1
ATOM 2053 C CA . MET A 1 258 ? -25.387 2.908 20.759 1.00 92.38 258 MET A CA 1
ATOM 2054 C C . MET A 1 258 ? -26.173 2.088 21.789 1.00 92.38 258 MET A C 1
ATOM 2056 O O . MET A 1 258 ? -27.091 2.614 22.416 1.00 92.38 258 MET A O 1
ATOM 2060 N N . SER A 1 259 ? -25.818 0.815 21.995 1.00 93.31 259 SER A N 1
ATOM 2061 C CA . SER A 1 259 ? -26.427 0.003 23.044 1.00 93.31 259 SER A CA 1
ATOM 2062 C C . SER A 1 259 ? -26.092 0.580 24.429 1.00 93.31 259 SER A C 1
ATOM 2064 O O . SER A 1 259 ? -24.917 0.872 24.698 1.00 93.31 259 SER A O 1
ATOM 2066 N N . PRO A 1 260 ? -27.081 0.747 25.327 1.00 92.38 260 PRO A N 1
ATOM 2067 C CA . PRO A 1 260 ? -26.836 1.159 26.707 1.00 92.38 260 PRO A CA 1
ATOM 2068 C C . PRO A 1 260 ? -26.122 0.075 27.527 1.00 92.38 260 PRO A C 1
ATOM 2070 O O . PRO A 1 260 ? -25.504 0.409 28.535 1.00 92.38 260 PRO A O 1
ATOM 2073 N N . ASP A 1 261 ? -26.175 -1.185 27.084 1.00 93.50 261 ASP A N 1
ATOM 2074 C CA . ASP A 1 261 ? -25.543 -2.318 27.767 1.00 93.50 261 ASP A CA 1
ATOM 2075 C C . ASP A 1 261 ? -24.041 -2.422 27.464 1.00 93.50 261 ASP A C 1
ATOM 2077 O O . ASP A 1 261 ? -23.311 -3.061 28.215 1.00 93.50 261 ASP A O 1
ATOM 2081 N N . ALA A 1 262 ? -23.568 -1.777 26.391 1.00 93.19 262 ALA A N 1
ATOM 2082 C CA . ALA A 1 262 ? -22.148 -1.729 26.065 1.00 93.19 262 ALA A CA 1
ATOM 2083 C C . ALA A 1 262 ? -21.406 -0.818 27.054 1.00 93.19 262 ALA A C 1
ATOM 2085 O O . ALA A 1 262 ? -21.773 0.346 27.254 1.00 93.19 262 ALA A O 1
ATOM 2086 N N . THR A 1 263 ? -20.334 -1.344 27.641 1.00 95.69 263 THR A N 1
ATOM 2087 C CA . THR A 1 263 ? -19.544 -0.689 28.694 1.00 95.69 263 THR A CA 1
ATOM 2088 C C . THR A 1 263 ? -18.106 -0.420 28.271 1.00 95.69 263 THR A C 1
ATOM 2090 O O . THR A 1 263 ? -17.512 0.579 28.693 1.00 95.69 263 THR A O 1
ATOM 2093 N N . GLN A 1 264 ? -17.543 -1.276 27.417 1.00 96.75 264 GLN A N 1
ATOM 2094 C CA . GLN A 1 264 ? -16.162 -1.176 26.958 1.00 96.75 264 GLN A CA 1
ATOM 2095 C C . GLN A 1 264 ? -16.069 -1.397 25.454 1.00 96.75 264 GLN A C 1
ATOM 2097 O O . GLN A 1 264 ? -16.871 -2.123 24.872 1.00 96.75 264 GLN A O 1
ATOM 2102 N N . ALA A 1 265 ? -15.069 -0.794 24.819 1.00 96.94 265 ALA A N 1
ATOM 2103 C CA . ALA A 1 265 ? -14.743 -1.081 23.431 1.00 96.94 265 ALA A CA 1
ATOM 2104 C C . ALA A 1 265 ? -13.263 -0.854 23.135 1.00 96.94 265 ALA A C 1
ATOM 2106 O O . ALA A 1 265 ? -12.550 -0.173 23.874 1.00 96.94 265 ALA A O 1
ATOM 2107 N N . ALA A 1 266 ? -12.822 -1.421 22.022 1.00 98.12 266 ALA A N 1
ATOM 2108 C CA . ALA A 1 266 ? -11.532 -1.160 21.418 1.00 98.12 266 ALA A CA 1
ATOM 2109 C C . ALA A 1 266 ? -11.718 -0.995 19.909 1.00 98.12 266 ALA A C 1
ATOM 2111 O O . ALA A 1 266 ? -12.523 -1.693 19.291 1.00 98.12 266 ALA A O 1
ATOM 2112 N N . VAL A 1 267 ? -10.953 -0.079 19.325 1.00 98.25 267 VAL A N 1
ATOM 2113 C CA . VAL A 1 267 ? -10.850 0.106 17.874 1.00 98.25 267 VAL A CA 1
ATOM 2114 C C . VAL A 1 267 ? -9.412 -0.180 17.488 1.00 98.25 267 VAL A C 1
ATOM 2116 O O . VAL A 1 267 ? -8.508 0.246 18.197 1.00 98.25 267 VAL A O 1
ATOM 2119 N N . ALA A 1 268 ? -9.181 -0.881 16.386 1.00 97.94 268 ALA A N 1
ATOM 2120 C CA . ALA A 1 268 ? -7.852 -1.037 15.815 1.00 97.94 268 ALA A CA 1
ATOM 2121 C C . ALA A 1 268 ? -7.845 -0.570 14.363 1.00 97.94 268 ALA A C 1
ATOM 2123 O O . ALA A 1 268 ? -8.821 -0.755 13.634 1.00 97.94 268 ALA A O 1
ATOM 2124 N N . CYS A 1 269 ? -6.722 0.026 13.975 1.00 96.50 269 CYS A N 1
ATOM 2125 C CA . CYS A 1 269 ? -6.418 0.415 12.611 1.00 96.50 269 CYS A CA 1
ATOM 2126 C C . CYS A 1 269 ? -5.029 -0.110 12.261 1.00 96.50 269 CYS A C 1
ATOM 2128 O O . CYS A 1 269 ? -4.071 0.133 13.001 1.00 96.50 269 CYS A O 1
ATOM 2130 N N . VAL A 1 270 ? -4.927 -0.807 11.136 1.00 92.19 270 VAL A N 1
ATOM 2131 C CA . VAL A 1 270 ? -3.649 -1.168 10.525 1.00 92.19 270 VAL A CA 1
ATOM 2132 C C . VAL A 1 270 ? -3.598 -0.633 9.105 1.00 92.19 270 VAL A C 1
ATOM 2134 O O . VAL A 1 270 ? -4.602 -0.628 8.395 1.00 92.19 270 VAL A O 1
ATOM 2137 N N . VAL A 1 271 ? -2.430 -0.163 8.698 1.00 85.12 271 VAL A N 1
ATOM 2138 C CA . VAL A 1 271 ? -2.128 0.170 7.309 1.00 85.12 271 VAL A CA 1
ATOM 2139 C C . VAL A 1 271 ? -1.323 -0.992 6.776 1.00 85.12 271 VAL A C 1
ATOM 2141 O O . VAL A 1 271 ? -0.218 -1.241 7.258 1.00 85.12 271 VAL A O 1
ATOM 2144 N N . ALA A 1 272 ? -1.903 -1.727 5.833 1.00 76.56 272 ALA A N 1
ATOM 2145 C CA . ALA A 1 272 ? -1.185 -2.790 5.157 1.00 76.56 272 ALA A CA 1
ATOM 2146 C C . ALA A 1 272 ? -0.009 -2.209 4.377 1.00 76.56 272 ALA A C 1
ATOM 2148 O O . ALA A 1 272 ? 0.025 -1.016 4.065 1.00 76.56 272 ALA A O 1
ATOM 2149 N N . GLY A 1 273 ? 0.953 -3.060 4.032 1.00 67.00 273 GLY A N 1
ATOM 2150 C CA . GLY A 1 273 ? 2.154 -2.601 3.346 1.00 67.00 273 GLY A CA 1
ATOM 2151 C C . GLY A 1 273 ? 1.885 -1.858 2.024 1.00 67.00 273 GLY A C 1
ATOM 2152 O O . GLY A 1 273 ? 2.693 -1.007 1.664 1.00 67.00 273 GLY A O 1
ATOM 2153 N N . ASP A 1 274 ? 0.744 -2.115 1.367 1.00 64.88 274 ASP A N 1
ATOM 2154 C CA . ASP A 1 274 ? 0.276 -1.440 0.143 1.00 64.88 274 ASP A CA 1
ATOM 2155 C C . ASP A 1 274 ? -0.333 -0.039 0.387 1.00 64.88 274 ASP A C 1
ATOM 2157 O O . ASP A 1 274 ? -0.823 0.606 -0.541 1.00 64.88 274 ASP A O 1
ATOM 2161 N N . GLY A 1 275 ? -0.336 0.436 1.637 1.00 72.00 275 GLY A N 1
ATOM 2162 C CA . GLY A 1 275 ? -0.940 1.704 2.050 1.00 72.00 275 GLY A CA 1
ATOM 2163 C C . GLY A 1 275 ? -2.448 1.631 2.313 1.00 72.00 275 GLY A C 1
ATOM 2164 O O . GLY A 1 275 ? -3.062 2.642 2.667 1.00 72.00 275 GLY A O 1
ATOM 2165 N N . THR A 1 276 ? -3.082 0.464 2.165 1.00 78.69 276 THR A N 1
ATOM 2166 C CA . THR A 1 276 ? -4.512 0.306 2.439 1.00 78.69 276 THR A CA 1
ATOM 2167 C C . THR A 1 276 ? -4.777 0.278 3.944 1.00 78.69 276 THR A C 1
ATOM 2169 O O . THR A 1 276 ? -4.246 -0.552 4.675 1.00 78.69 276 THR A O 1
ATOM 2172 N N . TYR A 1 277 ? -5.679 1.144 4.405 1.00 85.38 277 TYR A N 1
ATOM 2173 C CA . TYR A 1 277 ? -6.158 1.157 5.788 1.00 85.38 277 TYR A CA 1
ATOM 2174 C C . TYR A 1 277 ? -7.211 0.066 6.027 1.00 85.38 277 TYR A C 1
ATOM 2176 O O . TYR A 1 277 ? -8.177 -0.029 5.262 1.00 85.38 277 TYR A O 1
ATOM 2184 N N . TYR A 1 278 ? -7.079 -0.681 7.121 1.00 91.25 278 TYR A N 1
ATOM 2185 C CA . TYR A 1 278 ? -8.011 -1.703 7.598 1.00 91.25 278 TYR A CA 1
ATOM 2186 C C . TYR A 1 278 ? -8.378 -1.450 9.057 1.00 91.25 278 TYR A C 1
ATOM 2188 O O . TYR A 1 278 ? -7.522 -1.204 9.905 1.00 91.25 278 TYR A O 1
ATOM 2196 N N . TRP A 1 279 ? -9.672 -1.527 9.347 1.00 95.94 279 TRP A N 1
ATOM 2197 C CA . TRP A 1 279 ? -10.250 -1.126 10.621 1.00 95.94 279 TRP A CA 1
ATOM 2198 C C . TRP A 1 279 ? -11.125 -2.225 11.192 1.00 95.94 279 TRP A C 1
ATOM 2200 O O . TRP A 1 279 ? -11.870 -2.872 10.455 1.00 95.94 279 TRP A O 1
ATOM 2210 N N . THR A 1 280 ? -11.132 -2.347 12.514 1.00 96.88 280 THR A N 1
ATOM 2211 C CA . THR A 1 280 ? -12.137 -3.139 13.224 1.00 96.88 280 THR A CA 1
ATOM 2212 C C . THR A 1 280 ? -12.438 -2.572 14.604 1.00 96.88 280 THR A C 1
ATOM 2214 O O . THR A 1 280 ? -11.615 -1.870 15.197 1.00 96.88 280 THR A O 1
ATOM 2217 N N . LEU A 1 281 ? -13.638 -2.859 15.102 1.00 95.44 281 LEU A N 1
ATOM 2218 C CA . LEU A 1 281 ? -14.103 -2.492 16.433 1.00 95.44 281 LEU A CA 1
ATOM 2219 C C . LEU A 1 281 ? -14.676 -3.723 17.138 1.00 95.44 281 LEU A C 1
ATOM 2221 O O . LEU A 1 281 ? -15.511 -4.429 16.576 1.00 95.44 281 LEU A O 1
ATOM 2225 N N . ASN A 1 282 ? -14.290 -3.923 18.399 1.00 94.94 282 ASN A N 1
ATOM 2226 C CA . ASN A 1 282 ? -14.944 -4.868 19.307 1.00 94.94 282 ASN A CA 1
ATOM 2227 C C . ASN A 1 282 ? -15.453 -4.151 20.559 1.00 94.94 282 ASN A C 1
ATOM 2229 O O . ASN A 1 282 ? -14.886 -3.140 20.977 1.00 94.94 282 ASN A O 1
ATOM 2233 N N . TYR A 1 283 ? -16.514 -4.681 21.164 1.00 92.56 283 TYR A N 1
ATOM 2234 C CA . TYR A 1 283 ? -17.149 -4.114 22.353 1.00 92.56 283 TYR A CA 1
ATOM 2235 C C . TYR A 1 283 ? -17.606 -5.208 23.330 1.00 92.56 283 TYR A C 1
ATOM 2237 O O . TYR A 1 283 ? -17.758 -6.368 22.939 1.00 92.56 283 TYR A O 1
ATOM 2245 N N . GLN A 1 284 ? -17.804 -4.824 24.594 1.00 88.25 284 GLN A N 1
ATOM 2246 C CA . GLN A 1 284 ? -18.328 -5.648 25.691 1.00 88.25 284 GLN A CA 1
ATOM 2247 C C . GLN A 1 284 ? -19.370 -4.889 26.506 1.00 88.25 284 GLN A C 1
ATOM 2249 O O . GLN A 1 284 ? -19.137 -3.700 26.841 1.00 88.25 284 GLN A O 1
#

Organism: Streptococcus salivarius (NCBI:txid1304)